Protein AF-A0AAQ3S450-F1 (afdb_monomer)

Radius of gyration: 36.2 Å; Cα contacts (8 Å, |Δi|>4): 65; chains: 1; bounding box: 69×47×95 Å

Foldseek 3Di:
DDDPPDDPVVCVVVVDDDDDDCVVVCVPVVDDDPDDPVVVVVVVVVVVPCVPPVVPPPPPVPDDDPQCVVVVHDDVSCLVVCVPVVSVVVVVVVVVVVCVLPPVVVDDPVRSVVVVVVVVVVVVVCLQPDDCDDPNDGRDDDDPVVVPDDPVNVVVVVVVVVVLVVLLVVLVVCVVVPDDPVVSVVSNVVD

Structure (mmCIF, N/CA/C/O backbone):
data_AF-A0AAQ3S450-F1
#
_entry.id   AF-A0AAQ3S450-F1
#
loop_
_atom_site.group_PDB
_atom_site.id
_atom_site.type_symbol
_atom_site.label_atom_id
_atom_site.label_alt_id
_atom_site.label_comp_id
_atom_site.label_asym_id
_atom_site.label_entity_id
_atom_site.label_seq_id
_atom_site.pdbx_PDB_ins_code
_atom_site.Cartn_x
_atom_site.Cartn_y
_atom_site.Cartn_z
_atom_site.occupancy
_atom_site.B_iso_or_equiv
_atom_site.auth_seq_id
_atom_site.auth_comp_id
_atom_site.auth_asym_id
_atom_site.auth_atom_id
_atom_site.pdbx_PDB_model_num
ATOM 1 N N . MET A 1 1 ? 9.222 -1.251 49.533 1.00 57.69 1 MET A N 1
ATOM 2 C CA . MET A 1 1 ? 9.142 -1.449 48.067 1.00 57.69 1 MET A CA 1
ATOM 3 C C . MET A 1 1 ? 7.674 -1.589 47.681 1.00 57.69 1 MET A C 1
ATOM 5 O O . MET A 1 1 ? 6.980 -2.318 48.384 1.00 57.69 1 MET A O 1
ATOM 9 N N . PRO A 1 2 ? 7.165 -0.887 46.653 1.00 67.62 2 PRO A N 1
ATOM 10 C CA . PRO A 1 2 ? 5.785 -1.065 46.208 1.00 67.62 2 PRO A CA 1
ATOM 11 C C . PRO A 1 2 ? 5.594 -2.478 45.645 1.00 67.62 2 PRO A C 1
ATOM 13 O O . PRO A 1 2 ? 6.424 -2.969 44.882 1.00 67.62 2 PRO A O 1
ATOM 16 N N . VAL A 1 3 ? 4.511 -3.145 46.045 1.00 77.56 3 VAL A N 1
ATOM 17 C CA . VAL A 1 3 ? 4.195 -4.503 45.586 1.00 77.56 3 VAL A CA 1
ATOM 18 C C . VAL A 1 3 ? 3.853 -4.460 44.090 1.00 77.56 3 VAL A C 1
ATOM 20 O O . VAL A 1 3 ? 3.009 -3.645 43.696 1.00 77.56 3 VAL A O 1
ATOM 23 N N . PRO A 1 4 ? 4.461 -5.314 43.244 1.00 75.19 4 PRO A N 1
ATOM 24 C CA . PRO A 1 4 ? 4.138 -5.363 41.824 1.00 75.19 4 PRO A CA 1
ATOM 25 C C . PRO A 1 4 ? 2.664 -5.742 41.627 1.00 75.19 4 PRO A C 1
ATOM 27 O O . PRO A 1 4 ? 2.205 -6.802 42.046 1.00 75.19 4 PRO A O 1
ATOM 30 N N . GLN A 1 5 ? 1.910 -4.843 40.993 1.00 78.44 5 GLN A N 1
ATOM 31 C CA . GLN A 1 5 ? 0.455 -4.962 40.836 1.00 78.44 5 GLN A CA 1
ATOM 32 C C . GLN A 1 5 ? 0.045 -6.004 39.784 1.00 78.44 5 GLN A C 1
ATOM 34 O O . GLN A 1 5 ? -1.058 -6.548 39.846 1.00 78.44 5 GLN A O 1
ATOM 39 N N . LEU A 1 6 ? 0.940 -6.306 38.841 1.00 82.06 6 LEU A N 1
ATOM 40 C CA . LEU A 1 6 ? 0.718 -7.217 37.719 1.00 82.06 6 LEU A CA 1
ATOM 41 C C . LEU A 1 6 ? 1.615 -8.449 37.852 1.00 82.06 6 LEU A C 1
ATOM 43 O O . LEU A 1 6 ? 2.663 -8.549 37.222 1.00 82.06 6 LEU A O 1
ATOM 47 N N . THR A 1 7 ? 1.197 -9.396 38.686 1.00 89.25 7 THR A N 1
ATOM 48 C CA . THR A 1 7 ? 1.771 -10.746 38.710 1.00 89.25 7 THR A CA 1
ATOM 49 C C . THR A 1 7 ? 0.968 -11.681 37.797 1.00 89.25 7 THR A C 1
ATOM 51 O O . THR A 1 7 ? -0.245 -11.495 37.654 1.00 89.25 7 THR A O 1
ATOM 54 N N . PRO A 1 8 ? 1.585 -12.722 37.206 1.00 87.19 8 PRO A N 1
ATOM 55 C CA . PRO A 1 8 ? 0.877 -13.682 36.349 1.00 87.19 8 PRO A CA 1
ATOM 56 C C . PRO A 1 8 ? -0.348 -14.318 37.025 1.00 87.19 8 PRO A C 1
ATOM 58 O O . PRO A 1 8 ? -1.395 -14.503 36.406 1.00 87.19 8 PRO A O 1
ATOM 61 N N . SER A 1 9 ? -0.248 -14.592 38.328 1.00 86.00 9 SER A N 1
ATOM 62 C CA . SER A 1 9 ? -1.347 -15.106 39.147 1.00 86.00 9 SER A CA 1
ATOM 63 C C . SER A 1 9 ? -2.500 -14.111 39.278 1.00 86.00 9 SER A C 1
ATOM 65 O O . SER A 1 9 ? -3.657 -14.508 39.125 1.00 86.00 9 SER A O 1
ATOM 67 N N . ARG A 1 10 ? -2.211 -12.819 39.495 1.00 87.00 10 ARG A N 1
ATOM 68 C CA . ARG A 1 10 ? -3.240 -11.769 39.491 1.00 87.00 10 ARG A CA 1
ATOM 69 C C . ARG A 1 10 ? -3.899 -11.651 38.129 1.00 87.00 10 ARG A C 1
ATOM 71 O O . ARG A 1 10 ? -5.119 -11.691 38.084 1.00 87.00 10 ARG A O 1
ATOM 78 N N . ILE A 1 11 ? -3.131 -11.590 37.041 1.00 86.19 11 ILE A N 1
ATOM 79 C CA . ILE A 1 11 ? -3.673 -11.505 35.674 1.00 86.19 11 ILE A CA 1
ATOM 80 C C . ILE A 1 11 ? -4.656 -12.654 35.424 1.00 86.19 11 ILE A C 1
ATOM 82 O O . ILE A 1 11 ? -5.801 -12.415 35.043 1.00 86.19 11 ILE A O 1
ATOM 86 N N . ARG A 1 12 ? -4.272 -13.894 35.743 1.00 85.75 12 ARG A N 1
ATOM 87 C CA . ARG A 1 12 ? -5.163 -15.055 35.612 1.00 85.75 12 ARG A CA 1
ATOM 88 C C . ARG A 1 12 ? -6.462 -14.904 36.415 1.00 85.75 12 ARG A C 1
ATOM 90 O O . ARG A 1 12 ? -7.514 -15.300 35.924 1.00 85.75 12 ARG A O 1
ATOM 97 N N . LEU A 1 13 ? -6.398 -14.331 37.619 1.00 83.88 13 LEU A N 1
ATOM 98 C CA . LEU A 1 13 ? -7.570 -14.100 38.470 1.00 83.88 13 LEU A CA 1
ATOM 99 C C . LEU A 1 13 ? -8.501 -13.004 37.932 1.00 83.88 13 LEU A C 1
ATOM 101 O O . LEU A 1 13 ? -9.708 -13.209 37.960 1.00 83.88 13 LEU A O 1
ATOM 105 N N . VAL A 1 14 ? -7.979 -11.874 37.438 1.00 83.81 14 VAL A N 1
ATOM 106 C CA . VAL A 1 14 ? -8.826 -10.772 36.923 1.00 83.81 14 VAL A CA 1
ATOM 107 C C . VAL A 1 14 ? -9.396 -11.044 35.532 1.00 83.81 14 VAL A C 1
ATOM 109 O O . VAL A 1 14 ? -10.453 -10.517 35.204 1.00 83.81 14 VAL A O 1
ATOM 112 N N . THR A 1 15 ? -8.719 -11.850 34.710 1.00 83.94 15 THR A N 1
ATOM 113 C CA . THR A 1 15 ? -9.161 -12.108 33.324 1.00 83.94 15 THR A CA 1
ATOM 114 C C . THR A 1 15 ? -10.243 -13.190 33.247 1.00 83.94 15 THR A C 1
ATOM 116 O O . THR A 1 15 ? -10.984 -13.256 32.272 1.00 83.94 15 THR A O 1
ATOM 119 N N . CYS A 1 16 ? -10.350 -14.048 34.266 1.00 79.81 16 CYS A N 1
ATOM 120 C CA . CYS A 1 16 ? -11.314 -15.144 34.282 1.00 79.81 16 CYS A CA 1
ATOM 121 C C . CYS A 1 16 ? -12.536 -14.782 35.130 1.00 79.81 16 CYS A C 1
ATOM 123 O O . CYS A 1 16 ? -12.421 -14.573 36.337 1.00 79.81 16 CYS A O 1
ATOM 125 N N . SER A 1 17 ? -13.726 -14.811 34.535 1.00 79.19 17 SER A N 1
ATOM 126 C CA . SER A 1 17 ? -14.971 -14.792 35.303 1.00 79.19 17 SER A CA 1
ATOM 127 C C . SER A 1 17 ? -15.132 -16.121 36.044 1.00 79.19 17 SER A C 1
ATOM 129 O O . SER A 1 17 ? -15.119 -17.187 35.431 1.00 79.19 17 SER A O 1
ATOM 131 N N . ARG A 1 18 ? -15.267 -16.072 37.372 1.00 78.69 18 ARG A N 1
ATOM 132 C CA . ARG A 1 18 ? -15.566 -17.245 38.204 1.00 78.69 18 ARG A CA 1
ATOM 133 C C . ARG A 1 18 ? -16.964 -17.118 38.782 1.00 78.69 18 ARG A C 1
ATOM 135 O O . ARG A 1 18 ? -17.267 -16.142 39.460 1.00 78.69 18 ARG A O 1
ATOM 142 N N . THR A 1 19 ? -17.784 -18.128 38.546 1.00 82.12 19 THR A N 1
ATOM 143 C CA . THR A 1 19 ? -19.075 -18.315 39.207 1.00 82.12 19 THR A CA 1
ATOM 144 C C . THR A 1 19 ? -18.940 -19.436 40.227 1.00 82.12 19 THR A C 1
ATOM 146 O O . THR A 1 19 ? -18.296 -20.447 39.950 1.00 82.12 19 THR A O 1
ATOM 149 N N . PHE A 1 20 ? -19.540 -19.268 41.402 1.00 82.06 20 PHE A N 1
ATOM 150 C CA . PHE A 1 20 ? -19.574 -20.297 42.438 1.00 82.06 20 PHE A CA 1
ATOM 151 C C . PHE A 1 20 ? -21.000 -20.813 42.587 1.00 82.06 20 PHE A C 1
ATOM 153 O O . PHE A 1 20 ? -21.944 -20.025 42.577 1.00 82.06 20 PHE A O 1
ATOM 160 N N . ASP A 1 21 ? -21.149 -22.129 42.723 1.00 86.25 21 ASP A N 1
ATOM 161 C CA . ASP A 1 21 ? -22.436 -22.734 43.048 1.00 86.25 21 ASP A CA 1
ATOM 162 C C . ASP A 1 21 ? -22.707 -22.600 44.554 1.00 86.25 21 ASP A C 1
ATOM 164 O O . ASP A 1 21 ? -21.933 -23.071 45.391 1.00 86.25 21 ASP A O 1
ATOM 168 N N . CYS A 1 22 ? -23.812 -21.938 44.895 1.00 85.12 22 CYS A N 1
ATOM 169 C CA . CYS A 1 22 ? -24.236 -21.701 46.272 1.00 85.12 22 CYS A CA 1
ATOM 170 C C . CYS A 1 22 ? -25.195 -22.779 46.813 1.00 85.12 22 CYS A C 1
ATOM 172 O O . CYS A 1 22 ? -25.656 -22.641 47.948 1.00 85.12 22 CYS A O 1
ATOM 174 N N . SER A 1 23 ? -25.480 -23.848 46.059 1.00 88.50 23 SER A N 1
ATOM 175 C CA . SER A 1 23 ? -26.376 -24.948 46.462 1.00 88.50 23 SER A CA 1
ATOM 176 C C . SER A 1 23 ? -26.035 -25.520 47.848 1.00 88.50 23 SER A C 1
ATOM 178 O O . SER A 1 23 ? -26.843 -25.461 48.772 1.00 88.50 23 SER A O 1
ATOM 180 N N . LYS A 1 24 ? -24.785 -25.949 48.055 1.00 92.38 24 LYS A N 1
ATOM 181 C CA . LYS A 1 24 ? -24.325 -26.532 49.330 1.00 92.38 24 LYS A CA 1
ATOM 182 C C . LYS A 1 24 ? -24.401 -25.564 50.511 1.00 92.38 24 LYS A C 1
ATOM 184 O O . LYS A 1 24 ? -24.591 -26.000 51.644 1.00 92.38 24 LYS A O 1
ATOM 189 N N . ALA A 1 25 ? -24.209 -24.267 50.268 1.00 90.06 25 ALA A N 1
ATOM 190 C CA . ALA A 1 25 ? -24.297 -23.246 51.310 1.00 90.06 25 ALA A CA 1
ATOM 191 C C . ALA A 1 25 ? -25.753 -23.019 51.734 1.00 90.06 25 ALA A C 1
ATOM 193 O O . ALA A 1 25 ? -26.029 -22.849 52.920 1.00 90.06 25 ALA A O 1
ATOM 194 N N . LYS A 1 26 ? -26.687 -23.077 50.781 1.00 90.88 26 LYS A N 1
ATOM 195 C CA . LYS A 1 26 ? -28.121 -23.030 51.067 1.00 90.88 26 LYS A CA 1
ATOM 196 C C . LYS A 1 26 ? -28.546 -24.205 51.950 1.00 90.88 26 LYS A C 1
ATOM 198 O O . LYS A 1 26 ? -29.188 -23.979 52.969 1.00 90.88 26 LYS A O 1
ATOM 203 N N . ASP A 1 27 ? -28.110 -25.418 51.612 1.00 94.19 27 ASP A N 1
ATOM 204 C CA . ASP A 1 27 ? -28.514 -26.633 52.331 1.00 94.19 27 ASP A CA 1
ATOM 205 C C . ASP A 1 27 ? -27.900 -26.733 53.734 1.00 94.19 27 ASP A C 1
ATOM 207 O O . ASP A 1 27 ? -28.567 -27.141 54.680 1.00 94.19 27 ASP A O 1
ATOM 211 N N . ARG A 1 28 ? -26.618 -26.370 53.887 1.00 95.06 28 ARG A N 1
ATOM 212 C CA . ARG A 1 28 ? -25.877 -26.564 55.149 1.00 95.06 28 ARG A CA 1
ATOM 213 C C . ARG A 1 28 ? -25.928 -25.373 56.095 1.00 95.06 28 ARG A C 1
ATOM 215 O O . ARG A 1 28 ? -25.795 -25.558 57.298 1.00 95.06 28 ARG A O 1
ATOM 222 N N . LEU A 1 29 ? -26.040 -24.162 55.555 1.00 92.69 29 LEU A N 1
ATOM 223 C CA . LEU A 1 29 ? -25.956 -22.915 56.324 1.00 92.69 29 LEU A CA 1
ATOM 224 C C . LEU A 1 29 ? -27.263 -22.116 56.277 1.00 92.69 29 LEU A C 1
ATOM 226 O O . LEU A 1 29 ? -27.310 -21.011 56.808 1.00 92.69 29 LEU A O 1
ATOM 230 N N . GLY A 1 30 ? -28.303 -22.630 55.609 1.00 89.69 30 GLY A N 1
ATOM 231 C CA . GLY A 1 30 ? -29.557 -21.901 55.416 1.00 89.69 30 GLY 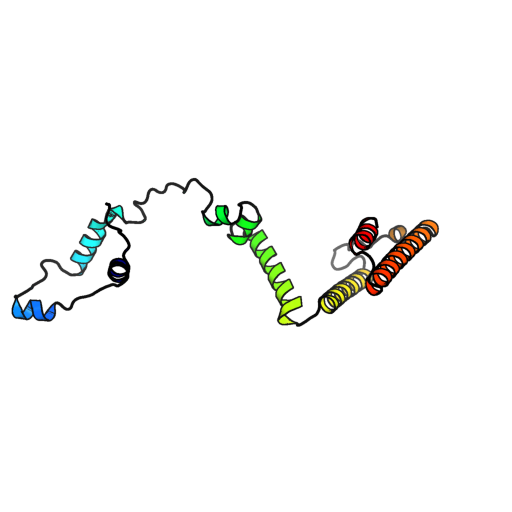A CA 1
ATOM 232 C C . GLY A 1 30 ? -29.376 -20.616 54.606 1.00 89.69 30 GLY A C 1
ATOM 233 O O . GLY A 1 30 ? -30.159 -19.680 54.753 1.00 89.69 30 GLY A O 1
ATOM 234 N N . TYR A 1 31 ? -28.322 -20.532 53.784 1.00 88.56 31 TYR A N 1
ATOM 235 C CA . TYR A 1 31 ? -27.999 -19.316 53.046 1.00 88.56 31 TYR A CA 1
ATOM 236 C C . TYR A 1 31 ? -29.141 -18.927 52.095 1.00 88.56 31 TYR A C 1
ATOM 238 O O . TYR A 1 31 ? -29.456 -19.651 51.148 1.00 88.56 31 TYR A O 1
ATOM 246 N N . ALA A 1 32 ? -29.714 -17.745 52.318 1.00 86.81 32 ALA A N 1
ATOM 247 C CA . ALA A 1 32 ? -30.704 -17.123 51.452 1.00 86.81 32 ALA A CA 1
ATOM 248 C C . ALA A 1 32 ? -30.203 -15.730 51.024 1.00 86.81 32 ALA A C 1
ATOM 250 O O . ALA A 1 32 ? -29.863 -14.917 51.887 1.00 86.81 32 ALA A O 1
ATOM 251 N N . PRO A 1 33 ? -30.138 -15.422 49.713 1.00 83.12 33 PRO A N 1
ATOM 252 C CA . PRO A 1 33 ? -29.756 -14.095 49.246 1.00 83.12 33 PRO A CA 1
ATOM 253 C C . PRO A 1 33 ? -30.720 -13.029 49.779 1.00 83.12 33 PRO A C 1
ATOM 255 O O . PRO A 1 33 ? -31.928 -13.126 49.584 1.00 83.12 33 PRO A O 1
ATOM 258 N N . ILE A 1 34 ? -30.174 -11.987 50.409 1.00 88.81 34 ILE A N 1
ATOM 259 C CA . ILE A 1 34 ? -30.957 -10.863 50.959 1.00 88.81 34 ILE A CA 1
ATOM 260 C C . ILE A 1 34 ? -31.634 -10.059 49.835 1.00 88.81 34 ILE A C 1
ATOM 262 O O . ILE A 1 34 ? -32.684 -9.453 50.022 1.00 88.81 34 ILE A O 1
ATOM 266 N N . VAL A 1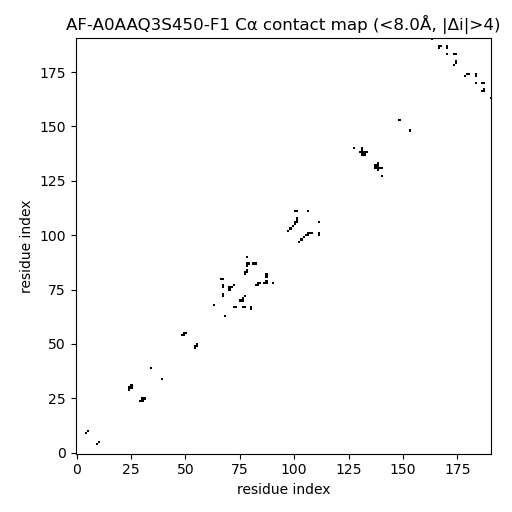 35 ? -31.026 -10.054 48.649 1.00 89.44 35 VAL A N 1
ATOM 267 C CA . VAL A 1 35 ? -31.495 -9.327 47.4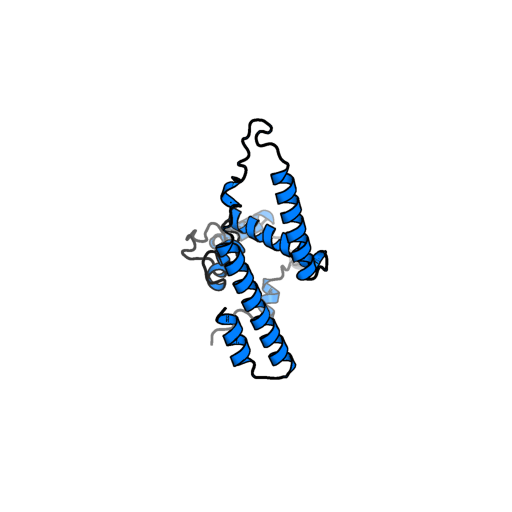68 1.00 89.44 35 VAL A CA 1
ATOM 268 C C . VAL A 1 35 ? -31.758 -10.286 46.317 1.00 89.44 35 VAL A C 1
ATOM 270 O O . VAL A 1 35 ? -31.049 -11.278 46.137 1.00 89.44 35 VAL A O 1
ATOM 273 N N . LYS A 1 36 ? -32.764 -9.962 45.500 1.00 90.12 36 LYS A N 1
ATOM 274 C CA . LYS A 1 36 ? -33.012 -10.664 44.238 1.00 90.12 36 LYS A CA 1
ATOM 275 C C . LYS A 1 36 ? -31.833 -10.441 43.288 1.00 90.12 36 LYS A C 1
ATOM 277 O O . LYS A 1 36 ? -31.186 -9.396 43.319 1.00 90.12 36 LYS A O 1
ATOM 282 N N . MET A 1 37 ? -31.584 -11.406 42.403 1.00 86.25 37 MET A N 1
ATOM 283 C CA . MET A 1 37 ? -30.441 -11.383 41.478 1.00 86.25 37 MET A CA 1
ATOM 284 C C . MET A 1 37 ? -30.372 -10.096 40.637 1.00 86.25 37 MET A C 1
ATOM 286 O O . MET A 1 37 ? -29.312 -9.488 40.511 1.00 86.25 37 MET A O 1
ATOM 290 N N . GLN A 1 38 ? -31.511 -9.651 40.097 1.00 92.44 38 GLN A N 1
ATOM 291 C CA . GLN A 1 38 ? -31.590 -8.434 39.280 1.00 92.44 38 GLN A CA 1
ATOM 292 C C . GLN A 1 38 ? -31.241 -7.173 40.084 1.00 92.44 38 GLN A C 1
ATOM 294 O O . GLN A 1 38 ? -30.474 -6.333 39.613 1.00 92.44 38 GLN A O 1
ATOM 299 N N . ASP A 1 39 ? -31.735 -7.074 41.321 1.00 94.06 39 ASP A N 1
ATOM 300 C CA . ASP A 1 39 ? -31.439 -5.951 42.213 1.00 94.06 39 ASP A CA 1
ATOM 301 C C . ASP A 1 39 ? -29.962 -5.935 42.618 1.00 94.06 39 ASP A C 1
ATOM 303 O O . ASP A 1 39 ? -29.338 -4.874 42.659 1.00 94.06 39 ASP A O 1
ATOM 307 N N . GLY A 1 40 ? -29.381 -7.111 42.876 1.00 91.12 40 GLY A N 1
ATOM 308 C CA . GLY A 1 40 ? -27.957 -7.258 43.171 1.00 91.12 40 GLY A CA 1
ATOM 309 C C . GLY A 1 40 ? -27.074 -6.796 42.011 1.00 91.12 40 GLY A C 1
ATOM 310 O O . GLY A 1 40 ? -26.122 -6.037 42.219 1.00 91.12 40 GLY A O 1
ATOM 311 N N . LEU A 1 41 ? -27.423 -7.181 40.780 1.00 90.50 41 LEU A N 1
ATOM 312 C CA . LEU A 1 41 ? -26.714 -6.738 39.581 1.00 90.50 41 LEU A CA 1
ATOM 313 C C . LEU A 1 41 ? -26.793 -5.216 39.420 1.00 90.50 41 LEU A C 1
ATOM 315 O O . LEU A 1 41 ? -25.767 -4.564 39.220 1.00 90.50 41 LEU A O 1
ATOM 319 N N . LYS A 1 42 ? -27.993 -4.645 39.569 1.00 93.44 42 LYS A N 1
ATOM 320 C CA . LYS A 1 42 ? -28.215 -3.199 39.465 1.00 93.44 42 LYS A CA 1
ATOM 321 C C . LYS A 1 42 ? -27.370 -2.422 40.480 1.00 93.44 42 LYS A C 1
ATOM 323 O O . LYS A 1 42 ? -26.619 -1.535 40.079 1.00 93.44 42 LYS A O 1
ATOM 328 N N . ARG A 1 43 ? -27.403 -2.814 41.760 1.00 92.31 43 ARG A N 1
ATOM 329 C CA . ARG A 1 43 ? -26.598 -2.189 42.830 1.00 92.31 43 ARG A CA 1
ATOM 330 C C . ARG A 1 43 ? -25.096 -2.298 42.568 1.00 92.31 43 ARG A C 1
ATOM 332 O O . ARG A 1 43 ? -24.357 -1.350 42.817 1.00 92.31 43 ARG A O 1
ATOM 339 N N . THR A 1 44 ? -24.645 -3.434 42.034 1.00 90.12 44 THR A N 1
ATOM 340 C CA . THR A 1 44 ? -23.232 -3.635 41.680 1.00 90.12 44 THR A CA 1
ATOM 341 C C . THR A 1 44 ? -22.817 -2.663 40.576 1.00 90.12 44 THR A C 1
ATOM 343 O O . THR A 1 44 ? -21.840 -1.938 40.738 1.00 90.12 44 THR A O 1
ATOM 346 N N . ILE A 1 45 ? -23.590 -2.560 39.492 1.00 89.62 45 ILE A N 1
ATOM 347 C CA . ILE A 1 45 ? -23.312 -1.618 38.393 1.00 89.62 45 ILE A CA 1
ATOM 348 C C . ILE A 1 45 ? -23.334 -0.162 38.889 1.00 89.62 45 ILE A C 1
ATOM 350 O O . ILE A 1 45 ? -22.494 0.642 38.483 1.00 89.62 45 ILE A O 1
ATOM 354 N N . GLU A 1 46 ? -24.269 0.182 39.777 1.00 89.88 46 GLU A N 1
ATOM 355 C CA . GLU A 1 46 ? -24.363 1.513 40.388 1.00 89.88 46 GLU A CA 1
ATOM 356 C C . GLU A 1 46 ? -23.153 1.839 41.279 1.00 89.88 46 GLU A C 1
ATOM 358 O O . GLU A 1 46 ? -22.637 2.953 41.198 1.00 89.88 46 GLU A O 1
ATOM 363 N N . SER A 1 47 ? -22.625 0.878 42.047 1.00 91.38 47 SER A N 1
ATOM 364 C CA . SER A 1 47 ? -21.413 1.089 42.862 1.00 91.38 47 SER A CA 1
ATOM 365 C C . SER A 1 47 ? -20.162 1.394 42.025 1.00 91.38 47 SER A C 1
ATOM 367 O O . SER A 1 47 ? -19.291 2.159 42.443 1.00 91.38 47 SER A O 1
ATOM 369 N N . TYR A 1 48 ? -20.099 0.872 40.797 1.00 87.38 48 TYR A N 1
ATOM 370 C CA . TYR A 1 48 ? -19.024 1.139 39.841 1.00 87.38 48 TYR A CA 1
ATOM 371 C C . TYR A 1 48 ? -19.360 2.298 38.891 1.00 87.38 48 TYR A C 1
ATOM 373 O O . TYR A 1 48 ? -18.901 2.324 37.748 1.00 87.38 48 TYR A O 1
ATOM 381 N N . ALA A 1 49 ? -20.125 3.296 39.354 1.00 84.06 49 ALA A N 1
ATOM 382 C CA . ALA A 1 49 ? -20.456 4.478 38.557 1.00 84.06 49 ALA A CA 1
ATOM 383 C C . ALA A 1 49 ? -19.209 5.155 37.960 1.00 84.06 49 ALA A C 1
ATOM 385 O O . ALA A 1 49 ? -19.220 5.518 36.789 1.00 84.06 49 ALA A O 1
ATOM 386 N N . HIS A 1 50 ? -18.110 5.253 38.710 1.00 80.19 50 HIS A N 1
ATOM 387 C CA . HIS A 1 50 ? -16.848 5.845 38.246 1.00 80.19 50 HIS A CA 1
ATOM 388 C C . HIS A 1 50 ? -16.186 5.100 37.066 1.00 80.19 50 HIS A C 1
ATOM 390 O O . HIS A 1 50 ? -15.370 5.686 36.362 1.00 80.19 50 HIS A O 1
ATOM 396 N N . LEU A 1 51 ? -16.536 3.829 36.824 1.00 80.88 51 LEU A N 1
ATOM 397 C CA . LEU A 1 51 ? -16.059 3.049 35.673 1.00 80.88 51 LEU A CA 1
ATOM 398 C C . LEU A 1 51 ? -16.957 3.199 34.439 1.00 80.88 51 LEU A C 1
ATOM 400 O O . LEU A 1 51 ? -16.592 2.725 33.361 1.00 80.88 51 LEU A O 1
ATOM 404 N N . LYS A 1 52 ? -18.128 3.840 34.568 1.00 79.88 52 LYS A N 1
ATOM 405 C CA . LYS A 1 52 ? -19.009 4.086 33.422 1.00 79.88 52 LYS A CA 1
ATOM 406 C C . LYS A 1 52 ? -18.277 4.952 32.403 1.00 79.88 52 LYS A C 1
ATOM 408 O O . LYS A 1 52 ? -17.709 5.986 32.744 1.00 79.88 52 LYS A O 1
ATOM 413 N N . ALA A 1 53 ? -18.360 4.554 31.135 1.00 69.69 53 ALA A N 1
ATOM 414 C CA . ALA A 1 53 ? -17.759 5.277 30.014 1.00 69.69 53 ALA A CA 1
ATOM 415 C C . ALA A 1 53 ? -18.209 6.750 29.933 1.00 69.69 53 ALA A C 1
ATOM 417 O O . ALA A 1 53 ? -17.484 7.584 29.407 1.00 69.69 53 ALA A O 1
ATOM 418 N N . GLU A 1 54 ? -19.381 7.072 30.485 1.00 69.50 54 GLU A N 1
ATOM 419 C CA . GLU A 1 54 ? -19.941 8.424 30.546 1.00 69.50 54 GLU A CA 1
ATOM 420 C C . GLU A 1 54 ? -19.273 9.331 31.595 1.00 69.50 54 GLU A C 1
ATOM 422 O O . GLU A 1 54 ? -19.207 10.539 31.393 1.00 69.50 54 GLU A O 1
ATOM 427 N N . ASN A 1 55 ? -18.730 8.747 32.673 1.00 64.88 55 ASN A N 1
ATOM 428 C CA . ASN A 1 55 ? -18.001 9.461 33.729 1.00 64.88 55 ASN A CA 1
ATOM 429 C C . ASN A 1 55 ? -16.504 9.587 33.439 1.00 64.88 55 ASN A C 1
ATOM 431 O O . ASN A 1 55 ? -15.796 10.304 34.148 1.00 64.88 55 ASN A O 1
ATOM 435 N N . GLN A 1 56 ? -16.006 8.916 32.395 1.00 61.75 56 GLN A N 1
ATOM 436 C CA . GLN A 1 56 ? -14.713 9.295 31.852 1.00 61.75 56 GLN A CA 1
ATOM 437 C C . GLN A 1 56 ? -14.866 10.724 31.340 1.00 61.75 56 GLN A C 1
ATOM 439 O O . GLN A 1 56 ? -15.780 10.972 30.546 1.00 61.75 56 GLN A O 1
ATOM 444 N N . PRO A 1 57 ? -14.019 11.673 31.778 1.00 58.16 57 PRO A N 1
ATOM 445 C CA . PRO A 1 57 ? -14.057 12.997 31.201 1.00 58.16 57 PRO A CA 1
ATOM 446 C C . PRO A 1 57 ? -13.969 12.812 29.691 1.00 58.16 57 PRO A C 1
ATOM 448 O O . PRO A 1 57 ? -13.013 12.226 29.178 1.00 58.16 57 PRO A O 1
ATOM 451 N N . LYS A 1 58 ? -14.976 13.314 28.969 1.00 54.69 58 LYS A N 1
ATOM 452 C CA . LYS A 1 58 ? -14.882 13.588 27.534 1.00 54.69 58 LYS A CA 1
ATOM 453 C C . LYS A 1 58 ? -13.877 14.724 27.330 1.00 54.69 58 LYS A C 1
ATOM 455 O O . LYS A 1 58 ? -14.150 15.684 26.616 1.00 54.69 58 LYS A O 1
ATOM 460 N N . THR A 1 59 ? -12.705 14.654 27.958 1.00 52.47 59 THR A N 1
ATOM 461 C CA . THR A 1 59 ? -11.532 15.281 27.399 1.00 52.47 59 THR A CA 1
ATOM 462 C C . THR A 1 59 ? -11.406 14.622 26.040 1.00 52.47 59 THR A C 1
ATOM 464 O O . THR A 1 59 ? -11.011 13.462 25.898 1.00 52.47 59 THR A O 1
ATOM 467 N N . LYS A 1 60 ? -11.835 15.362 25.011 1.00 52.78 60 LYS A N 1
ATOM 468 C CA . LYS A 1 60 ? -11.192 15.322 23.703 1.00 52.78 60 LYS A CA 1
ATOM 469 C C . LYS A 1 60 ? -9.737 14.996 24.010 1.00 52.78 60 LYS A C 1
ATOM 471 O O . LYS A 1 60 ? -9.105 15.777 24.710 1.00 52.78 60 LYS A O 1
ATOM 476 N N . ARG A 1 61 ? -9.266 13.789 23.680 1.00 54.16 61 ARG A N 1
ATOM 477 C CA . ARG A 1 61 ? -7.862 13.438 23.901 1.00 54.16 61 ARG A CA 1
ATOM 478 C C . ARG A 1 61 ? -7.091 14.484 23.106 1.00 54.16 61 ARG A C 1
ATOM 480 O O . ARG A 1 61 ? -7.077 14.412 21.882 1.00 54.16 61 ARG A O 1
ATOM 487 N N . GLU A 1 62 ? -6.604 15.518 23.783 1.00 55.62 62 GLU A N 1
ATOM 488 C CA . GLU A 1 62 ? -5.911 16.640 23.169 1.00 55.62 62 GLU A CA 1
ATOM 489 C C . GLU A 1 62 ? -4.555 16.106 22.734 1.00 55.62 62 GLU A C 1
ATOM 491 O O . GLU A 1 62 ? -3.587 16.072 23.487 1.00 55.62 62 GLU A O 1
ATOM 496 N N . GLY A 1 63 ? -4.532 15.532 21.536 1.00 63.28 63 GLY A N 1
ATOM 497 C CA . GLY A 1 63 ? -3.325 14.992 20.951 1.00 63.28 63 GLY A CA 1
ATOM 498 C C . GLY A 1 63 ? -3.592 13.945 19.871 1.00 63.28 63 GLY A C 1
ATOM 499 O O . GLY A 1 63 ? -4.591 13.220 19.920 1.00 63.28 63 GLY A O 1
ATOM 500 N N . PRO A 1 64 ? -2.686 13.840 18.884 1.00 65.06 64 PRO A N 1
ATOM 501 C CA . PRO A 1 64 ? -2.732 12.780 17.887 1.00 65.06 64 PRO A CA 1
ATOM 502 C C . PRO A 1 64 ? -2.716 11.406 18.573 1.00 65.06 64 PRO A C 1
ATOM 504 O O . PRO A 1 64 ? -2.069 11.212 19.604 1.00 65.06 64 PRO A O 1
ATOM 507 N N . SER A 1 65 ? -3.434 10.434 18.001 1.00 73.44 65 SER A N 1
ATOM 508 C CA . SER A 1 65 ? -3.450 9.058 18.507 1.00 73.44 65 SER A CA 1
ATOM 509 C C . SER A 1 65 ? -2.021 8.526 18.706 1.00 73.44 65 SER A C 1
ATOM 511 O O . SER A 1 65 ? -1.110 8.850 17.937 1.00 73.44 65 SER A O 1
ATOM 513 N N . LYS A 1 66 ? -1.804 7.674 19.716 1.00 79.75 66 LYS A N 1
ATOM 514 C CA . LYS A 1 66 ? -0.489 7.044 19.931 1.00 79.75 66 LYS A CA 1
ATOM 515 C C . LYS A 1 66 ? 0.008 6.344 18.660 1.00 79.75 66 LYS A C 1
ATOM 517 O O . LYS A 1 66 ? 1.173 6.478 18.314 1.00 79.75 66 LYS A O 1
ATOM 522 N N . ALA A 1 67 ? -0.900 5.700 17.922 1.00 79.44 67 ALA A N 1
ATOM 523 C CA . ALA A 1 67 ? -0.611 5.078 16.634 1.00 79.44 67 ALA A CA 1
ATOM 524 C C . ALA A 1 67 ? -0.113 6.093 15.590 1.00 79.44 67 ALA A C 1
ATOM 526 O O . ALA A 1 67 ? 0.908 5.857 14.958 1.00 79.44 67 ALA A O 1
ATOM 527 N N . SER A 1 68 ? -0.746 7.267 15.472 1.00 81.12 68 SER A N 1
ATOM 528 C CA . SER A 1 68 ? -0.257 8.321 14.567 1.00 81.12 68 SER A CA 1
ATOM 529 C C . SER A 1 68 ? 1.109 8.867 14.969 1.00 81.12 68 SER A C 1
ATOM 531 O O . SER A 1 68 ? 1.872 9.245 14.091 1.00 81.12 68 SER A O 1
ATOM 533 N N . LYS A 1 69 ? 1.442 8.881 16.267 1.00 82.94 69 LYS A N 1
ATOM 534 C CA . LYS A 1 69 ? 2.772 9.294 16.736 1.00 82.94 69 LYS A CA 1
ATOM 535 C C . LYS A 1 69 ? 3.845 8.257 16.383 1.00 82.94 69 LYS A C 1
ATOM 537 O O . LYS A 1 69 ? 4.926 8.643 15.957 1.00 82.94 69 LYS A O 1
ATOM 542 N N . TYR A 1 70 ? 3.542 6.963 16.509 1.00 84.75 70 TYR A N 1
ATOM 543 C CA . TYR A 1 70 ? 4.455 5.888 16.094 1.00 84.75 70 TYR A CA 1
ATOM 544 C C . TYR A 1 70 ? 4.635 5.810 14.577 1.00 84.75 70 TYR A C 1
ATOM 546 O O . TYR A 1 70 ? 5.729 5.521 14.110 1.00 84.75 70 TYR A O 1
ATOM 554 N N . LEU A 1 71 ? 3.593 6.126 13.808 1.00 84.31 71 LEU A N 1
ATOM 555 C CA . LEU A 1 71 ? 3.631 6.167 12.343 1.00 84.31 71 LEU A CA 1
ATOM 556 C C . LEU A 1 71 ? 4.298 7.440 11.782 1.00 84.31 71 LEU A C 1
ATOM 558 O O . LEU A 1 71 ? 4.148 7.739 10.602 1.00 84.31 71 LEU A O 1
ATOM 562 N N . GLY A 1 72 ? 4.996 8.215 12.618 1.00 83.69 72 GLY A N 1
ATOM 563 C CA . GLY A 1 72 ? 5.724 9.419 12.204 1.00 83.69 72 GLY A CA 1
ATOM 564 C C . GLY A 1 72 ? 4.856 10.658 11.976 1.00 83.69 72 GLY A C 1
ATOM 565 O O . GLY A 1 72 ? 5.396 11.729 11.721 1.00 83.69 72 GLY A O 1
ATOM 566 N N . SER A 1 73 ? 3.533 10.554 12.154 1.00 78.19 73 SER A N 1
ATOM 567 C CA . SER A 1 73 ? 2.525 11.584 11.858 1.00 78.19 73 SER A CA 1
ATOM 568 C C . SER A 1 73 ? 2.543 12.095 10.401 1.00 78.19 73 SER A C 1
ATOM 570 O O . SER A 1 73 ? 3.504 11.920 9.662 1.00 78.19 73 SER A O 1
ATOM 572 N N . GLY A 1 74 ? 1.437 12.682 9.932 1.00 83.62 74 GLY A N 1
ATOM 573 C CA . GLY A 1 74 ? 1.309 13.188 8.556 1.00 83.62 74 GLY A CA 1
ATOM 574 C C . GLY A 1 74 ? 0.538 12.262 7.609 1.00 83.62 74 GLY A C 1
ATOM 575 O O . GLY A 1 74 ? -0.159 11.348 8.045 1.00 83.62 74 GLY A O 1
ATOM 576 N N . ARG A 1 75 ? 0.647 12.505 6.293 1.00 82.06 75 ARG A N 1
ATOM 577 C CA . ARG A 1 75 ? -0.251 11.920 5.270 1.00 82.06 75 ARG A CA 1
ATOM 578 C C . ARG A 1 75 ? -0.245 10.392 5.240 1.00 82.06 75 ARG A C 1
ATOM 580 O O . ARG A 1 75 ? -1.301 9.791 5.075 1.00 82.06 75 ARG A O 1
ATOM 587 N N . VAL A 1 76 ? 0.915 9.762 5.428 1.00 82.19 76 VAL A N 1
ATOM 588 C CA . VAL A 1 76 ? 1.028 8.293 5.463 1.00 82.19 76 VAL A CA 1
ATOM 589 C C . VAL A 1 76 ? 0.321 7.730 6.694 1.00 82.19 76 VAL A C 1
ATOM 591 O O . VAL A 1 76 ? -0.469 6.799 6.569 1.00 82.19 76 VAL A O 1
ATOM 594 N N . ALA A 1 77 ? 0.534 8.335 7.866 1.00 85.25 77 ALA A N 1
ATOM 595 C CA . ALA A 1 77 ? -0.152 7.942 9.092 1.00 85.25 77 ALA A CA 1
ATOM 596 C C . ALA A 1 77 ? -1.668 8.157 8.981 1.00 85.25 77 ALA A C 1
ATOM 598 O O . ALA A 1 77 ? -2.436 7.290 9.382 1.00 85.25 77 ALA A O 1
ATOM 599 N N . ASP A 1 78 ? -2.106 9.275 8.399 1.00 85.81 78 ASP A N 1
ATOM 600 C CA . ASP A 1 78 ? -3.526 9.575 8.195 1.00 85.81 78 ASP A CA 1
ATOM 601 C C . ASP A 1 78 ? -4.185 8.620 7.177 1.00 85.81 78 ASP A C 1
ATOM 603 O O . ASP A 1 78 ? -5.352 8.263 7.344 1.00 85.81 78 ASP A O 1
ATOM 607 N N . THR A 1 79 ? -3.438 8.161 6.168 1.00 86.62 79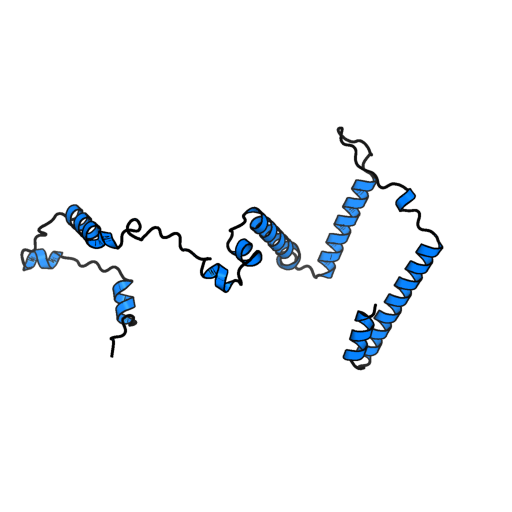 THR A N 1
ATOM 608 C CA . THR A 1 79 ? -3.898 7.155 5.192 1.00 86.62 79 THR A CA 1
ATOM 609 C C . THR A 1 79 ? -3.964 5.762 5.828 1.00 86.62 79 THR A C 1
ATOM 611 O O . THR A 1 79 ? -4.982 5.086 5.737 1.00 86.62 79 THR A O 1
ATOM 614 N N . LEU A 1 80 ? -2.922 5.334 6.549 1.00 84.12 80 LEU A N 1
ATOM 615 C CA . LEU A 1 80 ? -2.896 4.029 7.226 1.00 84.12 80 LEU A CA 1
ATOM 616 C C . LEU A 1 80 ? -3.923 3.924 8.362 1.00 84.12 80 LEU A C 1
ATOM 618 O O . LEU A 1 80 ? -4.486 2.858 8.590 1.00 84.12 80 LEU A O 1
ATOM 622 N N . LEU A 1 81 ? -4.190 5.027 9.066 1.00 87.62 81 LEU A N 1
ATOM 623 C CA . LEU A 1 81 ? -5.193 5.092 10.135 1.00 87.62 81 LEU A CA 1
ATOM 624 C C . LEU A 1 81 ? -6.609 5.371 9.621 1.00 87.62 81 LEU A C 1
ATOM 626 O O . LEU A 1 81 ? -7.499 5.660 10.422 1.00 87.62 81 LEU A O 1
ATOM 630 N N . TRP A 1 82 ? -6.829 5.290 8.305 1.00 86.88 82 TRP A N 1
ATOM 631 C CA . TRP A 1 82 ? -8.142 5.438 7.675 1.00 86.88 82 TRP A CA 1
ATOM 632 C C . TRP A 1 82 ? -8.838 6.779 7.957 1.00 86.88 82 TRP A C 1
ATOM 634 O O . TRP A 1 82 ? -10.068 6.883 7.971 1.00 86.88 82 TRP A O 1
ATOM 644 N N . LYS A 1 83 ? -8.056 7.830 8.206 1.00 83.94 83 LYS A N 1
ATOM 645 C CA . LYS A 1 83 ? -8.566 9.154 8.573 1.00 83.94 83 LYS A CA 1
ATOM 646 C C . LYS A 1 83 ? -9.059 9.924 7.346 1.00 83.94 83 LYS A C 1
ATOM 648 O O . LYS A 1 83 ? -10.072 10.614 7.431 1.00 83.94 83 LYS A O 1
ATOM 653 N N . ASP A 1 84 ? -8.394 9.751 6.201 1.00 85.31 84 ASP A N 1
ATOM 654 C CA . ASP A 1 84 ? -8.864 10.224 4.892 1.00 85.31 84 ASP A CA 1
ATOM 655 C C . ASP A 1 84 ? -9.378 9.046 4.053 1.00 85.31 84 ASP A C 1
ATOM 657 O O . ASP A 1 84 ? -8.609 8.291 3.452 1.00 85.31 84 ASP A O 1
ATOM 661 N N . LYS A 1 85 ? -10.704 8.899 3.981 1.00 85.69 85 LYS A N 1
ATOM 662 C CA . LYS A 1 85 ? -11.351 7.801 3.249 1.00 85.69 85 LYS A CA 1
ATOM 663 C C . LYS A 1 85 ? -10.978 7.776 1.765 1.00 85.69 85 LYS A C 1
ATOM 665 O O . LYS A 1 85 ? -10.843 6.691 1.213 1.00 85.69 85 LYS A O 1
ATOM 670 N N . LYS A 1 86 ? -10.808 8.931 1.111 1.00 86.94 86 LYS A N 1
ATOM 671 C CA . LYS A 1 86 ? -10.525 8.973 -0.334 1.00 86.94 86 LYS A CA 1
ATOM 672 C C . LYS A 1 86 ? -9.101 8.509 -0.612 1.00 86.94 86 LYS A C 1
ATOM 674 O O . LYS A 1 86 ? -8.909 7.630 -1.448 1.00 86.94 86 LYS A O 1
ATOM 679 N N . GLN A 1 87 ? -8.122 9.049 0.117 1.00 83.38 87 GLN A N 1
ATOM 680 C CA . GLN A 1 87 ? -6.722 8.640 -0.049 1.00 83.38 87 GLN A CA 1
ATOM 681 C C . GLN A 1 87 ? -6.501 7.182 0.352 1.00 83.38 87 GLN A C 1
ATOM 683 O O . GLN A 1 87 ? -5.801 6.462 -0.354 1.00 83.38 87 GLN A O 1
ATOM 688 N N . THR A 1 88 ? -7.157 6.716 1.417 1.00 89.56 88 THR A N 1
ATOM 689 C CA . THR A 1 88 ? -7.037 5.319 1.859 1.00 89.56 88 THR A CA 1
ATOM 690 C C . THR A 1 88 ? -7.624 4.345 0.838 1.00 89.56 88 THR A C 1
ATOM 692 O O . THR A 1 88 ? -7.011 3.320 0.556 1.00 89.56 88 THR A O 1
ATOM 695 N N . LEU A 1 89 ? -8.763 4.682 0.220 1.00 90.06 89 LEU A N 1
ATOM 696 C CA . LEU A 1 89 ? -9.342 3.869 -0.854 1.00 90.06 89 LEU A CA 1
ATOM 697 C C . LEU A 1 89 ? -8.444 3.835 -2.093 1.00 90.06 89 LEU A C 1
ATOM 699 O O . LEU A 1 89 ? -8.208 2.758 -2.630 1.00 90.06 89 LEU A O 1
ATOM 703 N N . ILE A 1 90 ? -7.904 4.979 -2.526 1.00 90.50 90 ILE A N 1
ATOM 704 C CA . ILE A 1 90 ? -6.964 5.029 -3.659 1.00 90.50 90 ILE A CA 1
ATOM 705 C C . ILE A 1 90 ? -5.726 4.176 -3.365 1.00 90.50 90 ILE A C 1
ATOM 707 O O . ILE A 1 90 ? -5.346 3.352 -4.193 1.00 90.50 90 ILE A O 1
ATOM 711 N N . ALA A 1 91 ? -5.127 4.327 -2.181 1.00 90.38 91 ALA A N 1
ATOM 712 C CA . ALA A 1 91 ? -3.969 3.537 -1.777 1.00 90.38 91 ALA A CA 1
ATOM 713 C C . ALA A 1 91 ? -4.288 2.033 -1.774 1.00 90.38 91 ALA A C 1
ATOM 715 O O . ALA A 1 91 ? -3.508 1.241 -2.296 1.00 90.38 91 ALA A O 1
ATOM 716 N N . LEU A 1 92 ? -5.459 1.640 -1.262 1.00 91.81 92 LEU A N 1
ATOM 717 C CA . LEU A 1 92 ? -5.922 0.255 -1.287 1.00 91.81 92 LEU A CA 1
ATOM 718 C C . LEU A 1 92 ? -6.064 -0.275 -2.721 1.00 91.81 92 LEU A C 1
ATOM 720 O O . LEU A 1 92 ? -5.573 -1.363 -3.007 1.00 91.81 92 LEU A O 1
ATOM 724 N N . PHE A 1 93 ? -6.675 0.488 -3.634 1.00 92.00 93 PHE A N 1
ATOM 725 C CA . PHE A 1 93 ? -6.774 0.100 -5.045 1.00 92.00 93 PHE A CA 1
ATOM 726 C C . PHE A 1 93 ? -5.400 -0.068 -5.697 1.00 92.00 93 PHE A C 1
ATOM 728 O O . PHE A 1 93 ? -5.201 -1.021 -6.447 1.00 92.00 93 PHE A O 1
ATOM 735 N N . VAL A 1 94 ? -4.439 0.806 -5.381 1.00 90.88 94 VAL A N 1
ATOM 736 C CA . VAL A 1 94 ? -3.053 0.674 -5.852 1.00 90.88 94 VAL A CA 1
ATOM 737 C C . VAL A 1 94 ? -2.421 -0.615 -5.323 1.00 90.88 94 VAL A C 1
ATOM 739 O O . VAL A 1 94 ? -1.863 -1.378 -6.107 1.00 90.88 94 VAL A O 1
ATOM 742 N N . PHE A 1 95 ? -2.552 -0.914 -4.027 1.00 89.38 95 PHE A N 1
ATOM 743 C CA . PHE A 1 95 ? -2.038 -2.165 -3.457 1.00 89.38 95 PHE A CA 1
ATOM 744 C C . PHE A 1 95 ? -2.692 -3.404 -4.072 1.00 89.38 95 PHE A C 1
ATOM 746 O O . PHE A 1 95 ? -1.997 -4.374 -4.367 1.00 89.38 95 PHE A O 1
ATOM 753 N N . ILE A 1 96 ? -4.001 -3.363 -4.317 1.00 88.62 96 ILE A N 1
ATOM 754 C CA . ILE A 1 96 ? -4.735 -4.432 -5.001 1.00 88.62 96 ILE A CA 1
ATOM 755 C C . ILE A 1 96 ? -4.205 -4.615 -6.428 1.00 88.62 96 ILE A C 1
ATOM 757 O O . ILE A 1 96 ? -3.931 -5.740 -6.843 1.00 88.62 96 ILE A O 1
ATOM 761 N N . ALA A 1 97 ? -4.008 -3.524 -7.170 1.00 85.00 97 ALA A N 1
ATOM 762 C CA . ALA A 1 97 ? -3.455 -3.578 -8.518 1.00 85.00 97 ALA A CA 1
ATOM 763 C C . ALA A 1 97 ? -2.043 -4.181 -8.520 1.00 85.00 97 ALA A C 1
ATOM 765 O O . ALA A 1 97 ? -1.752 -5.040 -9.352 1.00 85.00 97 ALA A O 1
ATOM 766 N N . ILE A 1 98 ? -1.188 -3.793 -7.569 1.00 84.06 98 ILE A N 1
ATOM 767 C CA . ILE A 1 98 ? 0.152 -4.372 -7.399 1.00 84.06 98 ILE A CA 1
ATOM 768 C C . ILE A 1 98 ? 0.048 -5.870 -7.086 1.00 84.06 98 ILE A C 1
ATOM 770 O O . ILE A 1 98 ? 0.698 -6.681 -7.744 1.00 84.06 98 ILE A O 1
ATOM 774 N N . TYR A 1 99 ? -0.808 -6.259 -6.140 1.00 84.06 99 TYR A N 1
ATOM 775 C CA . TYR A 1 99 ? -1.011 -7.658 -5.769 1.00 84.06 99 TYR A CA 1
ATOM 776 C C . TYR A 1 99 ? -1.434 -8.515 -6.969 1.00 84.06 99 TYR A C 1
ATOM 778 O O . TYR A 1 99 ? -0.829 -9.555 -7.229 1.00 84.06 99 TYR A O 1
ATOM 786 N N . PHE A 1 100 ? -2.419 -8.066 -7.747 1.00 80.62 100 PHE A N 1
ATOM 787 C CA . PHE A 1 100 ? -2.877 -8.821 -8.912 1.00 80.62 100 PHE A CA 1
ATOM 788 C C . PHE A 1 100 ? -1.841 -8.879 -10.038 1.00 80.62 100 PHE A C 1
ATOM 790 O O . PHE A 1 100 ? -1.698 -9.920 -10.679 1.00 80.62 100 PHE A O 1
ATOM 797 N N . ASN A 1 101 ? -1.098 -7.794 -10.272 1.00 74.00 101 ASN A N 1
ATOM 798 C CA . ASN A 1 101 ? -0.103 -7.760 -11.344 1.00 74.00 101 ASN A CA 1
ATOM 799 C C . ASN A 1 101 ? 1.122 -8.628 -11.041 1.00 74.00 101 ASN A C 1
ATOM 801 O O . ASN A 1 101 ? 1.606 -9.297 -11.954 1.00 74.00 101 ASN A O 1
ATOM 805 N N . PHE A 1 102 ? 1.602 -8.626 -9.794 1.00 71.00 102 PHE A N 1
ATOM 806 C CA . PHE A 1 102 ? 2.865 -9.269 -9.417 1.00 71.00 102 PHE A CA 1
ATOM 807 C C . PHE A 1 102 ? 2.688 -10.607 -8.696 1.00 71.00 102 PHE A C 1
ATOM 809 O O . PHE A 1 102 ? 3.388 -11.560 -9.018 1.00 71.00 102 PHE A O 1
ATOM 816 N N . ILE A 1 103 ? 1.768 -10.695 -7.731 1.00 71.12 103 ILE A N 1
ATOM 817 C CA . ILE A 1 103 ? 1.645 -11.872 -6.856 1.00 71.12 103 ILE A CA 1
ATOM 818 C C . ILE A 1 103 ? 0.682 -12.891 -7.462 1.00 71.12 103 ILE A C 1
ATOM 820 O O . ILE A 1 103 ? 1.053 -14.042 -7.653 1.00 71.12 103 ILE A O 1
ATOM 824 N N . ALA A 1 104 ? -0.540 -12.477 -7.807 1.00 73.06 104 ALA A N 1
ATOM 825 C CA . ALA A 1 104 ? -1.563 -13.414 -8.279 1.00 73.06 104 ALA A CA 1
ATOM 826 C C . ALA A 1 104 ? -1.282 -13.970 -9.684 1.00 73.06 104 ALA A C 1
ATOM 828 O O . ALA A 1 104 ? -1.714 -15.068 -10.011 1.00 73.06 104 ALA A O 1
ATOM 829 N N . SER A 1 105 ? -0.591 -13.200 -10.528 1.00 65.62 105 SER A N 1
ATOM 830 C CA . SER A 1 105 ? -0.328 -13.580 -11.917 1.00 65.62 105 SER A CA 1
ATOM 831 C C . SER A 1 105 ? 1.067 -14.177 -12.138 1.00 65.62 105 SER A C 1
ATOM 833 O O . SER A 1 105 ? 1.401 -14.419 -13.296 1.00 65.62 105 SER A O 1
ATOM 835 N N . GLU A 1 106 ? 1.880 -14.341 -11.083 1.00 70.50 106 GLU A N 1
ATOM 836 C CA . GLU A 1 106 ? 3.284 -14.801 -11.151 1.00 70.50 106 GLU A CA 1
ATOM 837 C C . GLU A 1 106 ? 4.116 -14.090 -12.241 1.00 70.50 106 GLU A C 1
ATOM 839 O O . GLU A 1 106 ? 5.079 -14.625 -12.790 1.00 70.50 106 GLU A O 1
ATOM 844 N N . ASN A 1 107 ? 3.739 -12.860 -12.605 1.00 67.88 107 ASN A N 1
ATOM 845 C CA . ASN A 1 107 ? 4.415 -12.144 -13.674 1.00 67.88 107 ASN A CA 1
ATOM 846 C C . ASN A 1 107 ? 5.716 -11.560 -13.138 1.00 67.88 107 ASN A C 1
ATOM 848 O O . ASN A 1 107 ? 5.735 -10.838 -12.140 1.00 67.88 107 ASN A O 1
ATOM 852 N N . THR A 1 108 ? 6.797 -11.761 -13.882 1.00 79.69 108 THR A N 1
ATOM 853 C CA . THR A 1 108 ? 8.011 -10.970 -13.696 1.00 79.69 108 THR A CA 1
ATOM 854 C C . THR A 1 108 ? 7.739 -9.495 -14.007 1.00 79.69 108 THR A C 1
ATOM 856 O O . THR A 1 108 ? 6.816 -9.153 -14.754 1.00 79.69 108 THR A O 1
ATOM 859 N N . ILE A 1 109 ? 8.586 -8.606 -13.478 1.00 76.81 109 ILE A N 1
ATOM 860 C CA . ILE A 1 109 ? 8.528 -7.154 -13.736 1.00 76.81 109 ILE A CA 1
ATOM 861 C C . ILE A 1 109 ? 8.436 -6.862 -15.243 1.00 76.81 109 ILE A C 1
ATOM 863 O O . ILE A 1 109 ? 7.669 -6.001 -15.668 1.00 76.81 109 ILE A O 1
ATOM 867 N N . ILE A 1 110 ? 9.156 -7.640 -16.055 1.00 79.44 110 ILE A N 1
ATOM 868 C CA . ILE A 1 110 ? 9.180 -7.527 -17.517 1.00 79.44 110 ILE A CA 1
ATOM 869 C C . ILE A 1 110 ? 7.803 -7.835 -18.125 1.00 79.44 110 ILE A C 1
ATOM 871 O O . ILE A 1 110 ? 7.328 -7.094 -18.986 1.00 79.44 110 ILE A O 1
ATOM 875 N N . SER A 1 111 ? 7.132 -8.895 -17.666 1.00 82.19 111 SER A N 1
ATOM 876 C CA . SER A 1 111 ? 5.794 -9.2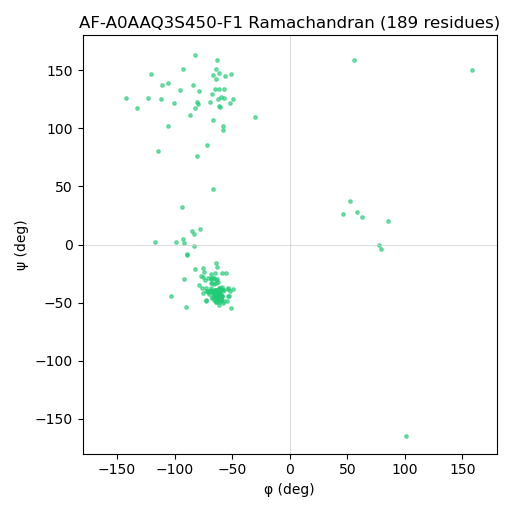69 -18.147 1.00 82.19 111 SER A CA 1
ATOM 877 C C . SER A 1 111 ? 4.745 -8.217 -17.766 1.00 82.19 111 SER A C 1
ATOM 879 O O . SER A 1 111 ? 3.943 -7.810 -18.610 1.00 82.19 111 SER A O 1
ATOM 881 N N . ALA A 1 112 ? 4.794 -7.696 -16.535 1.00 80.12 112 ALA A N 1
ATOM 882 C CA . ALA A 1 112 ? 3.909 -6.614 -16.100 1.00 80.12 112 ALA A CA 1
ATOM 883 C C . ALA A 1 112 ? 4.119 -5.329 -16.926 1.00 80.12 112 ALA A C 1
ATOM 885 O O . ALA A 1 112 ? 3.148 -4.740 -17.407 1.00 80.12 112 ALA A O 1
ATOM 886 N N . LEU A 1 113 ? 5.377 -4.936 -17.161 1.00 82.94 113 LEU A N 1
ATOM 887 C CA . LEU A 1 113 ? 5.726 -3.780 -17.993 1.00 82.94 113 LEU A CA 1
ATOM 888 C C . LEU A 1 113 ? 5.239 -3.951 -19.437 1.00 82.94 113 LEU A C 1
ATOM 890 O O . LEU A 1 113 ? 4.672 -3.025 -20.014 1.00 82.94 113 LEU A O 1
ATOM 894 N N . THR A 1 114 ? 5.407 -5.147 -20.001 1.00 86.50 114 THR A N 1
ATOM 895 C CA . THR A 1 114 ? 4.961 -5.461 -21.365 1.00 86.50 114 THR A CA 1
ATOM 896 C C . THR A 1 114 ? 3.442 -5.377 -21.481 1.00 86.50 114 THR A C 1
ATOM 898 O O . THR A 1 114 ? 2.935 -4.759 -22.414 1.00 86.50 114 THR A O 1
ATOM 901 N N . LYS A 1 115 ? 2.696 -5.936 -20.518 1.00 83.25 115 LYS A N 1
ATOM 902 C CA . LYS A 1 115 ? 1.227 -5.839 -20.483 1.00 83.25 115 LYS A CA 1
ATOM 903 C C . LYS A 1 115 ? 0.766 -4.390 -20.345 1.00 83.25 115 LYS A C 1
ATOM 905 O O . LYS A 1 115 ? -0.145 -3.980 -21.056 1.00 83.25 115 LYS A O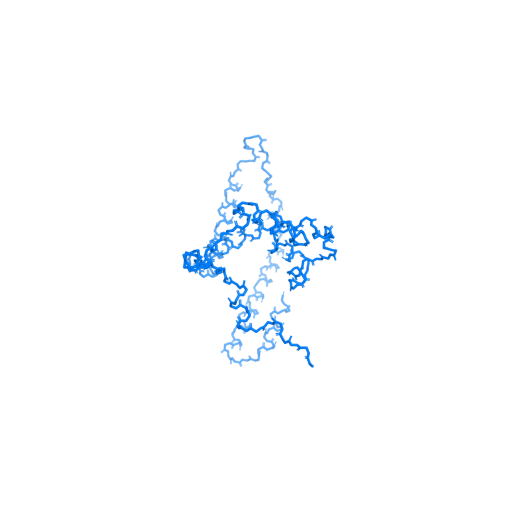 1
ATOM 910 N N . LEU A 1 116 ? 1.410 -3.603 -19.482 1.00 85.19 116 LEU A N 1
ATOM 911 C CA . LEU A 1 116 ? 1.106 -2.179 -19.329 1.00 85.19 116 LEU A CA 1
ATOM 912 C C . LEU A 1 116 ? 1.321 -1.415 -20.642 1.00 85.19 116 LEU A C 1
ATOM 914 O O . LEU A 1 116 ? 0.443 -0.663 -21.065 1.00 85.19 116 LEU A O 1
ATOM 918 N N . LEU A 1 117 ? 2.459 -1.642 -21.303 1.00 86.50 117 LEU A N 1
ATOM 919 C CA . LEU A 1 117 ? 2.776 -1.020 -22.587 1.00 86.50 117 LEU A CA 1
ATOM 920 C C . LEU A 1 117 ? 1.789 -1.452 -23.681 1.00 86.50 117 LEU A C 1
ATOM 922 O O . LEU A 1 117 ? 1.354 -0.624 -24.479 1.00 86.50 117 LEU A O 1
ATOM 926 N N . LEU A 1 118 ? 1.385 -2.725 -23.683 1.00 89.25 118 LEU A N 1
ATOM 927 C CA . LEU A 1 118 ? 0.373 -3.258 -24.590 1.00 89.25 118 LEU A CA 1
ATOM 928 C C . LEU A 1 118 ? -0.979 -2.566 -24.384 1.00 89.25 118 LEU A C 1
ATOM 930 O O . LEU A 1 118 ? -1.567 -2.088 -25.351 1.00 89.25 118 LEU A O 1
ATOM 934 N N . PHE A 1 119 ? -1.457 -2.451 -23.141 1.00 86.69 119 PHE A N 1
ATOM 935 C CA . PHE A 1 119 ? -2.701 -1.737 -22.842 1.00 86.69 119 PHE A CA 1
ATOM 936 C C . PHE A 1 119 ? -2.625 -0.261 -23.236 1.00 86.69 119 PHE A C 1
ATOM 938 O O . PHE A 1 119 ? -3.575 0.256 -23.823 1.00 86.69 119 PHE A O 1
ATOM 945 N N . ALA A 1 120 ? -1.497 0.406 -22.974 1.00 88.69 120 ALA A N 1
ATOM 946 C CA . ALA A 1 120 ? -1.281 1.787 -23.397 1.00 88.69 120 ALA A CA 1
ATOM 947 C C . ALA A 1 120 ? -1.318 1.923 -24.928 1.00 88.69 120 ALA A C 1
ATOM 949 O O . ALA A 1 120 ? -1.964 2.829 -25.449 1.00 88.69 120 ALA A O 1
ATOM 950 N N . SER A 1 121 ? -0.687 1.000 -25.657 1.00 89.94 121 SER A N 1
ATOM 951 C CA . SER A 1 121 ? -0.702 0.973 -27.122 1.00 89.94 121 SER A CA 1
ATOM 952 C C . SER A 1 121 ? -2.110 0.744 -27.680 1.00 89.94 121 SER A C 1
ATOM 954 O O . SER A 1 121 ? -2.550 1.503 -28.542 1.00 89.94 121 SER A O 1
ATOM 956 N N . ILE A 1 122 ? -2.855 -0.229 -27.142 1.00 91.88 122 ILE A N 1
ATOM 957 C CA . ILE A 1 122 ? -4.254 -0.489 -27.517 1.00 91.88 122 ILE A CA 1
ATOM 958 C C . ILE A 1 122 ? -5.116 0.747 -27.247 1.00 91.88 122 ILE A C 1
ATOM 960 O O . ILE A 1 122 ? -5.900 1.152 -28.103 1.00 91.88 122 ILE A O 1
ATOM 964 N N . PHE A 1 123 ? -4.951 1.381 -26.085 1.00 88.31 123 PHE A N 1
ATOM 965 C CA . PHE A 1 123 ? -5.672 2.601 -25.735 1.00 88.31 123 PHE A CA 1
ATOM 966 C C . PHE A 1 123 ? -5.383 3.737 -26.724 1.00 88.31 123 PHE A C 1
ATOM 968 O O . PHE A 1 123 ? -6.316 4.350 -27.243 1.00 88.31 123 PHE A O 1
ATOM 975 N N . LEU A 1 124 ? -4.108 3.984 -27.038 1.00 87.62 124 LEU A N 1
ATOM 976 C CA . LEU A 1 124 ? -3.702 4.992 -28.021 1.00 87.62 124 LEU A CA 1
ATOM 977 C C . LEU A 1 124 ? -4.245 4.678 -29.420 1.00 87.62 124 LEU A C 1
ATOM 979 O O . LEU A 1 124 ? -4.677 5.588 -3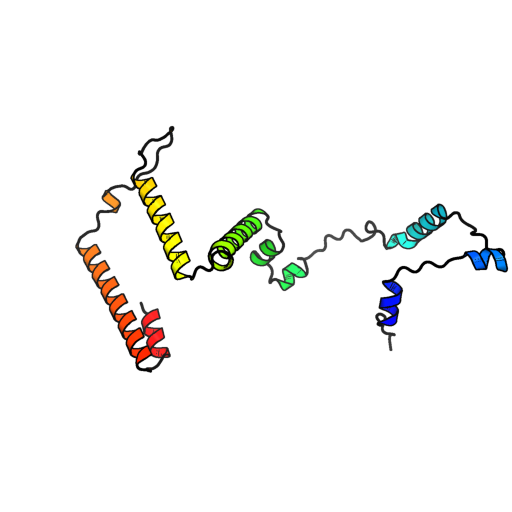0.126 1.00 87.62 124 LEU A O 1
ATOM 983 N N . PHE A 1 125 ? -4.269 3.404 -29.809 1.00 87.06 125 PHE A N 1
ATOM 984 C CA . PHE A 1 125 ? -4.808 2.957 -31.090 1.00 87.06 125 PHE A CA 1
ATOM 985 C C . PHE A 1 125 ? -6.318 3.205 -31.190 1.00 87.06 125 PHE A C 1
ATOM 987 O O . PHE A 1 125 ? -6.783 3.811 -32.158 1.00 87.06 125 PHE A O 1
ATOM 994 N N . ILE A 1 126 ? -7.075 2.822 -30.158 1.00 86.81 126 ILE A N 1
ATOM 995 C CA . ILE A 1 126 ? -8.515 3.095 -30.063 1.00 86.81 126 ILE A CA 1
ATOM 996 C C . ILE A 1 126 ? -8.765 4.608 -30.104 1.00 86.81 126 ILE A C 1
ATOM 998 O O . ILE A 1 126 ? -9.603 5.067 -30.879 1.00 86.81 126 ILE A O 1
ATOM 1002 N N . HIS A 1 127 ? -8.007 5.391 -29.329 1.00 81.69 127 HIS A N 1
ATOM 1003 C CA . HIS A 1 127 ? -8.116 6.851 -29.310 1.00 81.69 127 HIS A CA 1
ATOM 1004 C C . HIS A 1 127 ? -7.801 7.482 -30.679 1.00 81.69 127 HIS A C 1
ATOM 1006 O O . HIS A 1 127 ? -8.455 8.440 -31.089 1.00 81.69 127 HIS A O 1
ATOM 1012 N N . GLY A 1 128 ? -6.828 6.939 -31.417 1.00 78.31 128 GLY A N 1
ATOM 1013 C CA . GLY A 1 128 ? -6.474 7.395 -32.763 1.00 78.31 128 GLY A CA 1
ATOM 1014 C C . GLY A 1 128 ? -7.572 7.140 -33.801 1.00 78.31 128 GLY A C 1
ATOM 1015 O O . GLY A 1 128 ? -7.853 8.014 -34.630 1.00 78.31 128 GLY A O 1
ATOM 1016 N N . ILE A 1 129 ? -8.222 5.972 -33.731 1.00 82.50 129 ILE A N 1
ATOM 1017 C CA . ILE A 1 129 ? -9.319 5.581 -34.633 1.00 82.50 129 ILE A CA 1
ATOM 1018 C C . ILE A 1 129 ? -10.615 6.332 -34.311 1.00 82.50 129 ILE A C 1
ATOM 1020 O O . ILE A 1 129 ? -11.409 6.601 -35.216 1.00 82.50 129 ILE A O 1
ATOM 1024 N N . LEU A 1 130 ? -10.834 6.699 -33.045 1.00 79.50 130 LEU A N 1
ATOM 1025 C CA . LEU A 1 130 ? -12.091 7.294 -32.600 1.00 79.50 130 LEU A CA 1
ATOM 1026 C C . LEU A 1 130 ? -12.423 8.580 -33.392 1.00 79.50 130 LEU A C 1
ATOM 1028 O O . LEU A 1 130 ? -11.547 9.431 -33.591 1.00 79.50 130 LEU A O 1
ATOM 1032 N N . PRO A 1 131 ? -13.664 8.766 -33.882 1.00 76.06 131 PRO A N 1
ATOM 1033 C CA . PRO A 1 131 ? -14.062 9.989 -34.577 1.00 76.06 131 PRO A CA 1
ATOM 1034 C C . PRO A 1 131 ? -13.949 11.215 -33.659 1.00 76.06 131 PRO A C 1
ATOM 1036 O O . PRO A 1 131 ? -14.197 11.124 -32.463 1.00 76.06 131 PRO A O 1
ATOM 1039 N N . ALA A 1 132 ? -13.633 12.393 -34.214 1.00 70.88 132 ALA A N 1
ATOM 1040 C CA . ALA A 1 132 ? -13.497 13.633 -33.427 1.00 70.88 132 ALA A CA 1
ATOM 1041 C C . ALA A 1 132 ? -14.815 14.085 -32.760 1.00 70.88 132 ALA A C 1
ATOM 1043 O O . ALA A 1 132 ? -14.811 14.922 -31.859 1.00 70.88 132 ALA A O 1
ATOM 1044 N N . LYS A 1 133 ? -15.947 13.538 -33.217 1.00 69.81 133 LYS A N 1
ATOM 1045 C CA . LYS A 1 133 ? -17.280 13.769 -32.666 1.00 69.81 133 LYS A CA 1
ATOM 1046 C C . LYS A 1 133 ? -17.963 12.421 -32.490 1.0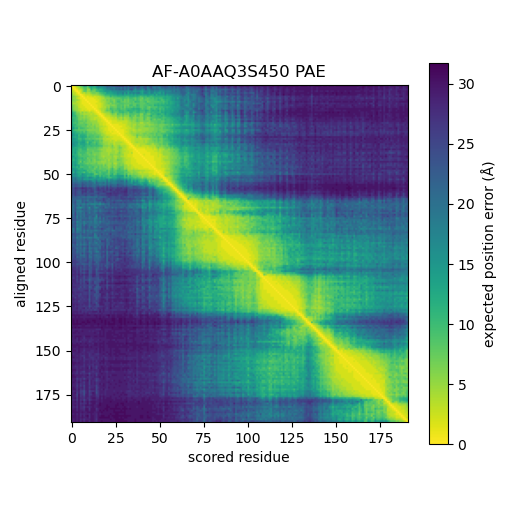0 69.81 133 LYS A C 1
ATOM 1048 O O . LYS A 1 133 ? -18.193 11.718 -33.472 1.00 69.81 133 LYS A O 1
ATOM 1053 N N . MET A 1 134 ? -18.293 12.075 -31.255 1.00 63.47 134 MET A N 1
ATOM 1054 C CA . MET A 1 134 ? -19.038 10.861 -30.931 1.00 63.47 134 MET A CA 1
ATOM 1055 C C . MET A 1 134 ? -19.990 11.195 -29.781 1.00 63.47 134 MET A C 1
ATOM 1057 O O . MET A 1 134 ? -19.564 11.759 -28.777 1.00 63.47 134 MET A O 1
ATOM 1061 N N . LEU A 1 135 ? -21.289 10.918 -29.955 1.00 60.00 135 LEU A N 1
ATOM 1062 C CA . LEU A 1 135 ? -22.319 11.119 -28.919 1.00 60.00 135 LEU A CA 1
ATOM 1063 C C . LEU A 1 135 ? -22.344 12.534 -28.289 1.00 60.00 135 LEU A C 1
ATOM 1065 O O . LEU A 1 135 ? -22.559 12.684 -27.094 1.00 60.00 135 LEU A O 1
ATOM 1069 N N . GLY A 1 136 ? -22.110 13.587 -29.082 1.00 68.25 136 GLY A N 1
ATOM 1070 C CA . GLY A 1 136 ? -22.166 14.980 -28.607 1.00 68.25 136 GLY A CA 1
ATOM 1071 C C . GLY A 1 136 ? -20.932 15.463 -27.832 1.00 68.25 136 GLY A C 1
ATOM 1072 O O . GLY A 1 136 ? -20.845 16.652 -27.535 1.00 68.25 136 GLY A O 1
ATOM 1073 N N . TYR A 1 137 ? -19.952 14.593 -27.577 1.00 67.50 137 TYR A N 1
ATOM 1074 C CA . TYR A 1 137 ? -18.664 14.968 -26.995 1.00 67.50 137 TYR A CA 1
ATOM 1075 C C . TYR A 1 137 ? -17.617 15.185 -28.097 1.00 67.50 137 TYR A C 1
ATOM 107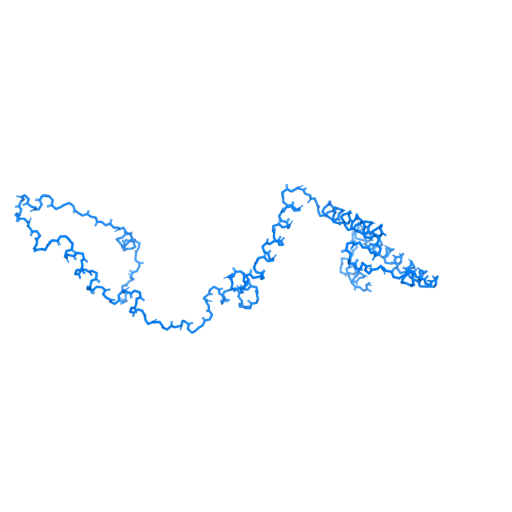7 O O . TYR A 1 137 ? -17.481 14.382 -29.027 1.00 67.50 137 TYR A O 1
ATOM 1085 N N . THR A 1 138 ? -16.872 16.288 -28.003 1.00 70.94 138 THR A N 1
ATOM 1086 C CA . THR A 1 138 ? -15.709 16.567 -28.854 1.00 70.94 138 THR A CA 1
ATOM 1087 C C . THR A 1 138 ? -14.472 15.933 -28.236 1.00 70.94 138 THR A C 1
ATOM 1089 O O . THR A 1 138 ? -14.011 16.377 -27.186 1.00 70.94 138 THR A O 1
ATOM 1092 N N . VAL A 1 139 ? -13.938 14.899 -28.882 1.00 69.31 139 VAL A N 1
ATOM 1093 C CA . VAL A 1 139 ? -12.668 14.280 -28.484 1.00 69.31 139 VAL A CA 1
ATOM 1094 C C . VAL A 1 139 ? -11.540 15.125 -29.069 1.00 69.31 139 VAL A C 1
ATOM 1096 O O . VAL A 1 139 ? -11.440 15.268 -30.290 1.00 69.31 139 VAL A O 1
ATOM 1099 N N . GLU A 1 140 ? -10.711 15.712 -28.205 1.00 70.56 140 GLU A N 1
ATOM 1100 C CA . GLU A 1 140 ? -9.562 16.519 -28.615 1.00 70.56 140 GLU A CA 1
ATOM 1101 C C . GLU A 1 140 ? -8.527 15.623 -29.311 1.00 70.56 140 GLU A C 1
ATOM 1103 O O . GLU A 1 140 ? -7.870 14.783 -28.695 1.00 70.56 140 GLU A O 1
ATOM 1108 N N . LYS A 1 141 ? -8.415 15.757 -30.636 1.00 72.44 141 LYS A N 1
ATOM 1109 C CA . LYS A 1 141 ? -7.409 15.035 -31.417 1.00 72.44 141 LYS A CA 1
ATOM 1110 C C . LYS A 1 141 ? -6.089 15.788 -31.375 1.00 72.44 141 LYS A C 1
ATOM 1112 O O . LYS A 1 141 ? -6.062 16.999 -31.574 1.00 72.44 141 LYS A O 1
ATOM 1117 N N . MET A 1 142 ? -4.991 15.051 -31.204 1.00 72.19 142 MET A N 1
ATOM 1118 C CA . MET A 1 142 ? -3.652 15.631 -31.276 1.00 72.19 142 MET A CA 1
ATOM 1119 C C . MET A 1 142 ? -3.440 16.318 -32.641 1.00 72.19 142 MET A C 1
ATOM 1121 O O . MET A 1 142 ? -3.638 15.677 -33.681 1.00 72.19 142 MET A O 1
ATOM 1125 N N . PRO A 1 143 ? -3.045 17.605 -32.673 1.00 75.50 143 PRO A N 1
ATOM 1126 C CA . PRO A 1 143 ? -2.782 18.318 -33.917 1.00 75.50 143 PRO A CA 1
ATOM 1127 C C . PRO A 1 143 ? -1.597 17.700 -34.665 1.00 75.50 143 PRO A C 1
ATOM 1129 O O . PRO A 1 143 ? -0.581 17.357 -34.064 1.00 75.50 143 PRO A O 1
ATOM 1132 N N . LYS A 1 144 ? -1.664 17.636 -36.001 1.00 68.25 144 LYS A N 1
ATOM 1133 C CA . LYS A 1 144 ? -0.560 17.112 -36.834 1.00 68.25 144 LYS A CA 1
ATOM 1134 C C . LYS A 1 144 ? 0.755 17.886 -36.658 1.00 68.25 144 LYS A C 1
ATOM 1136 O O . LYS A 1 144 ? 1.824 17.323 -36.857 1.00 68.25 144 LYS A O 1
ATOM 1141 N N . SER A 1 145 ? 0.685 19.151 -36.246 1.00 73.12 145 SER A N 1
ATOM 1142 C CA . SER A 1 145 ? 1.856 19.988 -35.967 1.00 73.12 145 SER A CA 1
ATOM 1143 C C . SER A 1 145 ? 2.697 19.491 -34.787 1.00 73.12 145 SER A C 1
ATOM 1145 O O . SER A 1 145 ? 3.898 19.744 -34.769 1.00 73.12 145 SER A O 1
ATOM 1147 N N . TRP A 1 146 ? 2.117 18.742 -33.842 1.00 68.50 146 TRP A N 1
ATOM 1148 C CA . TRP A 1 146 ? 2.861 18.151 -32.720 1.00 68.50 146 TRP A CA 1
ATOM 1149 C C . TRP A 1 146 ? 3.818 17.045 -33.171 1.00 68.50 146 TRP A C 1
ATOM 1151 O O . TRP A 1 146 ? 4.836 16.807 -32.530 1.00 68.50 146 TRP A O 1
ATOM 1161 N N . PHE A 1 147 ? 3.518 16.402 -34.300 1.00 68.38 147 PHE A N 1
ATOM 1162 C CA . PHE A 1 147 ? 4.342 15.343 -34.879 1.00 68.38 147 PHE A CA 1
ATOM 1163 C C . PHE A 1 147 ? 5.373 15.873 -35.885 1.00 68.38 147 PHE A C 1
ATOM 1165 O O . PHE A 1 147 ? 6.135 15.092 -36.449 1.00 68.38 147 PHE A O 1
ATOM 1172 N N . HIS A 1 148 ? 5.434 17.193 -36.104 1.00 72.88 148 HIS A N 1
ATOM 1173 C CA . HIS A 1 148 ? 6.426 17.816 -36.978 1.00 72.88 148 HIS A CA 1
ATOM 1174 C C . HIS A 1 148 ? 7.762 17.964 -36.233 1.00 72.88 148 HIS A C 1
ATOM 1176 O O . HIS A 1 148 ? 8.143 19.034 -35.745 1.00 72.88 148 HIS A O 1
ATOM 1182 N N . LEU A 1 149 ? 8.478 16.850 -36.098 1.00 73.56 149 LEU A N 1
ATOM 1183 C CA . LEU A 1 149 ? 9.834 16.844 -35.570 1.00 73.56 149 LEU A CA 1
ATOM 1184 C C . LEU A 1 149 ? 10.790 17.253 -36.699 1.00 73.56 149 LEU A C 1
ATOM 1186 O O . LEU A 1 149 ? 10.786 16.646 -37.764 1.00 73.56 149 LEU A O 1
ATOM 1190 N N . SER A 1 150 ? 11.577 18.313 -36.496 1.00 85.00 150 SER A N 1
ATOM 1191 C CA . SER A 1 150 ? 12.582 18.718 -37.484 1.00 85.00 150 SER A CA 1
ATOM 1192 C C . SER A 1 150 ? 13.670 17.652 -37.589 1.00 85.00 150 SER A C 1
ATOM 1194 O O . SER A 1 150 ? 14.023 17.036 -36.579 1.00 85.00 150 SER A O 1
ATOM 1196 N N . GLU A 1 151 ? 14.219 17.464 -38.789 1.00 85.31 151 GLU A N 1
ATOM 1197 C CA . GLU A 1 151 ? 15.269 16.475 -39.052 1.00 85.31 151 GLU A CA 1
ATOM 1198 C C . GLU A 1 151 ? 16.443 16.647 -38.078 1.00 85.31 151 GLU A C 1
ATOM 1200 O O . GLU A 1 151 ? 16.819 15.693 -37.402 1.00 85.31 151 GLU A O 1
ATOM 1205 N N . ASP A 1 152 ? 16.876 17.888 -37.839 1.00 86.94 152 ASP A N 1
ATOM 1206 C CA . ASP A 1 152 ? 17.920 18.215 -36.860 1.00 86.94 152 ASP A CA 1
ATOM 1207 C C . ASP A 1 152 ? 17.597 17.756 -35.430 1.00 86.94 152 ASP A C 1
ATOM 1209 O O . ASP A 1 152 ? 18.479 17.294 -34.704 1.00 86.94 152 ASP A O 1
ATOM 1213 N N . ARG A 1 153 ? 16.334 17.883 -34.989 1.00 83.88 153 ARG A N 1
ATOM 1214 C CA . ARG A 1 153 ? 15.915 17.438 -33.648 1.00 83.88 153 ARG A CA 1
ATOM 1215 C C . ARG A 1 153 ? 15.845 15.921 -33.571 1.00 83.88 153 ARG A C 1
ATOM 1217 O O . ARG A 1 153 ? 16.277 15.356 -32.571 1.00 83.88 153 ARG A O 1
ATOM 1224 N N . SER A 1 154 ? 15.347 15.275 -34.622 1.00 86.00 154 SER A N 1
ATOM 1225 C CA . SER A 1 154 ? 15.307 13.814 -34.707 1.00 86.00 154 SER A CA 1
ATOM 1226 C C . SER A 1 154 ? 16.714 13.210 -34.726 1.00 86.00 154 SER A C 1
ATOM 1228 O O . SER A 1 154 ? 16.982 12.263 -33.991 1.00 86.00 154 SER A O 1
ATOM 1230 N N . HIS A 1 155 ? 17.639 13.823 -35.469 1.00 90.69 155 HIS A N 1
ATOM 1231 C CA . HIS A 1 155 ? 19.025 13.390 -35.572 1.00 90.69 155 HIS A CA 1
ATOM 1232 C C . HIS A 1 155 ? 19.767 13.571 -34.245 1.00 90.69 155 HIS A C 1
ATOM 1234 O O . HIS A 1 155 ? 20.403 12.637 -33.765 1.00 90.69 155 HIS A O 1
ATOM 1240 N N . LYS A 1 156 ? 19.616 14.729 -33.585 1.00 90.19 156 LYS A N 1
ATOM 1241 C CA . LYS A 1 156 ? 20.179 14.958 -32.242 1.00 90.19 156 LYS A CA 1
ATOM 1242 C C . LYS A 1 156 ? 19.628 13.981 -31.206 1.00 90.19 156 LYS A C 1
ATOM 1244 O O . LYS A 1 156 ? 20.391 13.477 -30.387 1.00 90.19 156 LYS A O 1
ATOM 1249 N N . PHE A 1 157 ? 18.327 13.693 -31.248 1.00 88.44 157 PHE A N 1
ATOM 1250 C CA . PHE A 1 157 ? 17.714 12.707 -30.360 1.00 88.44 157 PHE A CA 1
ATOM 1251 C C . PHE A 1 157 ? 18.259 11.298 -30.623 1.00 88.44 157 PHE A C 1
ATOM 1253 O O . PHE A 1 157 ? 18.658 10.616 -29.684 1.00 88.44 157 PHE A O 1
ATOM 1260 N N . ALA A 1 158 ? 18.356 10.887 -31.889 1.00 90.75 158 ALA A N 1
ATOM 1261 C CA . ALA A 1 158 ? 18.916 9.592 -32.266 1.00 90.75 158 ALA A CA 1
ATOM 1262 C C . ALA A 1 158 ? 20.384 9.451 -31.831 1.00 90.75 158 ALA A C 1
ATOM 1264 O O . ALA A 1 158 ? 20.751 8.426 -31.260 1.00 90.75 158 ALA A O 1
ATOM 1265 N N . LEU A 1 159 ? 21.205 10.488 -32.030 1.00 92.12 159 LEU A N 1
ATOM 1266 C CA . LEU A 1 159 ? 22.591 10.517 -31.555 1.00 92.12 159 LEU A CA 1
ATOM 1267 C C . LEU A 1 159 ? 22.676 10.445 -30.028 1.00 92.12 159 LEU A C 1
ATOM 1269 O O . LEU A 1 159 ? 23.517 9.720 -29.503 1.00 92.12 159 LEU A O 1
ATOM 1273 N N . SER A 1 160 ? 21.792 11.150 -29.316 1.00 90.62 160 SER A N 1
ATOM 1274 C CA . SER A 1 160 ? 21.716 11.089 -27.855 1.00 90.62 160 SER A CA 1
ATOM 1275 C C . SER A 1 160 ? 21.389 9.672 -27.386 1.00 90.62 160 SER A C 1
ATOM 1277 O O . SER A 1 160 ? 22.178 9.100 -26.641 1.00 90.62 160 SER A O 1
ATOM 1279 N N . VAL A 1 161 ? 20.327 9.054 -27.910 1.00 90.50 161 VAL A N 1
ATOM 1280 C CA . VAL A 1 161 ? 19.945 7.674 -27.569 1.00 90.50 161 VAL A CA 1
ATOM 1281 C C . VAL A 1 161 ? 21.065 6.685 -27.894 1.00 90.50 161 VAL A C 1
ATOM 1283 O O . VAL A 1 161 ? 21.388 5.832 -27.067 1.00 90.50 161 VAL A O 1
ATOM 1286 N N . ALA A 1 162 ? 21.697 6.813 -29.064 1.00 91.75 162 ALA A N 1
ATOM 1287 C CA . ALA A 1 162 ? 22.821 5.965 -29.452 1.00 91.75 162 ALA A CA 1
ATOM 1288 C C . ALA A 1 162 ? 24.012 6.130 -28.495 1.00 91.75 162 ALA A C 1
ATOM 1290 O O . ALA A 1 162 ? 24.620 5.140 -28.087 1.00 91.75 162 ALA A O 1
ATOM 1291 N N . SER A 1 163 ? 24.324 7.364 -28.089 1.00 91.38 163 SER A N 1
ATOM 1292 C CA . SER A 1 163 ? 25.391 7.636 -27.124 1.00 91.38 163 SER A CA 1
ATOM 1293 C C . SER A 1 163 ? 25.081 7.050 -25.743 1.00 91.38 163 SER A C 1
ATOM 1295 O O . SER A 1 163 ? 25.930 6.359 -25.179 1.00 91.38 163 SER A O 1
ATOM 1297 N N . SER A 1 164 ? 23.852 7.219 -25.244 1.00 87.50 164 SER A N 1
ATOM 1298 C CA . SER A 1 164 ? 23.391 6.652 -23.974 1.00 87.50 164 SER A CA 1
ATOM 1299 C C . SER A 1 164 ? 23.479 5.129 -23.982 1.00 87.50 164 SER A C 1
ATOM 1301 O O . SER A 1 164 ? 23.982 4.528 -23.033 1.00 87.50 164 SER A O 1
ATOM 1303 N N . TRP A 1 165 ? 23.040 4.501 -25.076 1.00 89.88 165 TRP A N 1
ATOM 1304 C CA . TRP A 1 165 ? 23.107 3.054 -25.253 1.00 89.88 165 TRP A CA 1
ATOM 1305 C C . TRP A 1 165 ? 24.550 2.546 -25.263 1.00 89.88 165 TRP A C 1
ATOM 1307 O O . TRP A 1 165 ? 24.882 1.610 -24.538 1.00 89.88 165 TRP A O 1
ATOM 1317 N N . ASN A 1 166 ? 25.430 3.199 -26.027 1.00 91.31 166 ASN A N 1
ATOM 1318 C CA . ASN A 1 166 ? 26.842 2.830 -26.091 1.00 91.31 166 ASN A CA 1
ATOM 1319 C C . ASN A 1 166 ? 27.530 2.956 -24.724 1.00 91.31 166 ASN A C 1
ATOM 1321 O O . ASN A 1 166 ? 28.328 2.092 -24.362 1.00 91.31 166 ASN A O 1
ATOM 1325 N N . ILE A 1 167 ? 27.210 3.992 -23.941 1.00 87.31 167 ILE A N 1
ATOM 1326 C CA . ILE A 1 167 ? 27.729 4.144 -22.574 1.00 87.31 167 ILE A CA 1
ATOM 1327 C C . ILE A 1 167 ? 27.221 3.007 -21.683 1.00 87.31 167 ILE A C 1
ATOM 1329 O O . ILE A 1 167 ? 28.031 2.353 -21.028 1.00 87.31 167 ILE A O 1
ATOM 1333 N N . ALA A 1 168 ? 25.916 2.728 -21.695 1.00 85.06 168 ALA A N 1
ATOM 1334 C CA . ALA A 1 168 ? 25.324 1.666 -20.884 1.00 85.06 168 ALA A CA 1
ATOM 1335 C C . ALA A 1 168 ? 25.934 0.288 -21.197 1.00 85.06 168 ALA A C 1
ATOM 1337 O O . ALA A 1 168 ? 26.305 -0.445 -20.281 1.00 85.06 168 ALA A O 1
ATOM 1338 N N . VAL A 1 169 ? 26.108 -0.043 -22.481 1.00 85.62 169 VAL A N 1
ATOM 1339 C CA . VAL A 1 169 ? 26.733 -1.302 -22.919 1.00 85.62 169 VAL A CA 1
ATOM 1340 C C . VAL A 1 169 ? 28.199 -1.374 -22.497 1.00 85.62 169 VAL A C 1
ATOM 1342 O O . VAL A 1 169 ? 28.637 -2.411 -22.002 1.00 85.62 169 VAL A O 1
ATOM 1345 N N . ASN A 1 170 ? 28.957 -0.284 -22.642 1.00 84.50 170 ASN A N 1
ATOM 1346 C CA . ASN A 1 170 ? 30.356 -0.246 -22.213 1.00 84.50 170 ASN A CA 1
ATOM 1347 C C . ASN A 1 170 ? 30.498 -0.421 -20.697 1.00 84.50 170 ASN A C 1
ATOM 1349 O O . ASN A 1 170 ? 31.402 -1.129 -20.261 1.00 84.50 170 ASN A O 1
ATOM 1353 N N . VAL A 1 171 ? 29.597 0.171 -19.906 1.00 83.25 171 VAL A N 1
ATOM 1354 C CA . VAL A 1 171 ? 29.567 -0.024 -18.450 1.00 83.25 171 VAL A CA 1
ATOM 1355 C C . VAL A 1 171 ? 29.222 -1.470 -18.095 1.00 83.25 171 VAL A C 1
ATOM 1357 O O . VAL A 1 171 ? 29.874 -2.069 -17.242 1.00 83.25 171 VAL A O 1
ATOM 1360 N N . LEU A 1 172 ? 28.238 -2.066 -18.773 1.00 82.38 172 LEU A N 1
ATOM 1361 C CA . LEU A 1 172 ? 27.878 -3.468 -18.559 1.00 82.38 172 LEU A CA 1
ATOM 1362 C C . LEU A 1 172 ? 29.052 -4.403 -18.888 1.00 82.38 172 LEU A C 1
ATOM 1364 O O . LEU A 1 172 ? 29.314 -5.357 -18.157 1.00 82.38 172 LEU A O 1
ATOM 1368 N N . LYS A 1 173 ? 29.786 -4.100 -19.965 1.00 84.38 173 LYS A N 1
ATOM 1369 C CA . LYS A 1 173 ? 30.982 -4.839 -20.372 1.00 84.38 173 LYS A CA 1
ATOM 1370 C C . LYS A 1 173 ? 32.112 -4.698 -19.351 1.00 84.38 173 LYS A C 1
ATOM 1372 O O . LYS A 1 173 ? 32.666 -5.712 -18.941 1.00 84.38 173 LYS A O 1
ATOM 1377 N N . SER A 1 174 ? 32.414 -3.483 -18.886 1.00 82.12 174 SER A N 1
ATOM 1378 C CA . SER A 1 174 ? 33.449 -3.281 -17.862 1.00 82.12 174 SER A CA 1
ATOM 1379 C C . SER A 1 174 ? 33.093 -3.947 -16.533 1.00 82.12 174 SER A C 1
ATOM 1381 O O . SER A 1 174 ? 33.976 -4.445 -15.841 1.00 82.12 174 SER A O 1
ATOM 1383 N N . LEU A 1 175 ? 31.801 -3.993 -16.192 1.00 81.00 175 LEU A N 1
ATOM 1384 C CA . LEU A 1 175 ? 31.307 -4.698 -15.011 1.00 81.00 175 LEU A CA 1
ATOM 1385 C C . LEU A 1 175 ? 31.487 -6.219 -15.146 1.00 81.00 175 LEU A C 1
ATOM 1387 O O . LEU A 1 175 ? 31.897 -6.874 -14.192 1.00 81.00 175 LEU A O 1
ATOM 1391 N N . ALA A 1 176 ? 31.225 -6.774 -16.334 1.00 79.62 176 ALA A N 1
ATOM 1392 C CA . ALA A 1 176 ? 31.431 -8.193 -16.626 1.00 79.62 176 ALA A CA 1
ATOM 1393 C C . ALA A 1 176 ? 32.918 -8.600 -16.616 1.00 79.62 176 ALA A C 1
ATOM 1395 O O . ALA A 1 176 ? 33.236 -9.740 -16.286 1.00 79.62 176 ALA A O 1
ATOM 1396 N N . GLU A 1 177 ? 33.823 -7.673 -16.937 1.00 87.38 177 GLU A N 1
ATOM 1397 C CA . GLU A 1 177 ? 35.280 -7.865 -16.887 1.00 87.38 177 GLU A CA 1
ATOM 1398 C C . GLU A 1 177 ? 35.877 -7.644 -15.476 1.00 87.38 177 GLU A C 1
ATOM 1400 O O . GLU A 1 177 ? 37.073 -7.849 -15.281 1.00 87.38 177 GLU A O 1
ATOM 1405 N N . GLY A 1 178 ? 35.056 -7.284 -14.477 1.00 78.94 178 GLY A N 1
ATOM 1406 C CA . GLY A 1 178 ? 35.462 -7.184 -13.068 1.00 78.94 178 GLY A CA 1
ATOM 1407 C C . GLY A 1 178 ? 36.092 -5.849 -12.653 1.00 78.94 178 GLY A C 1
ATOM 1408 O O . GLY A 1 178 ? 36.795 -5.803 -11.646 1.00 78.94 178 GLY A O 1
ATOM 1409 N N . ASN A 1 179 ? 35.858 -4.774 -13.410 1.00 71.44 179 ASN A N 1
ATOM 1410 C CA . ASN A 1 179 ? 36.432 -3.450 -13.145 1.00 71.44 179 ASN A CA 1
ATOM 1411 C C . ASN A 1 179 ? 35.645 -2.656 -12.071 1.00 71.44 179 ASN A C 1
ATOM 1413 O O . ASN A 1 179 ? 34.490 -2.971 -11.778 1.00 71.44 179 ASN A O 1
ATOM 1417 N N . ASP A 1 180 ? 36.256 -1.605 -11.506 1.00 75.25 180 ASP A N 1
ATOM 1418 C CA . ASP A 1 180 ? 35.729 -0.837 -10.360 1.00 75.25 180 ASP A CA 1
ATOM 1419 C C . ASP A 1 180 ? 34.256 -0.389 -10.503 1.00 75.25 180 ASP A C 1
ATOM 1421 O O . ASP A 1 180 ? 33.853 0.308 -11.447 1.00 75.25 180 ASP A O 1
ATOM 1425 N N . TRP A 1 181 ? 33.447 -0.762 -9.506 1.00 65.50 181 TRP A N 1
ATOM 1426 C CA . TRP A 1 181 ? 32.001 -0.515 -9.449 1.00 65.50 181 TRP A CA 1
ATOM 1427 C C . TRP A 1 181 ? 31.653 0.971 -9.283 1.00 65.50 181 TRP A C 1
ATOM 1429 O O . TRP A 1 181 ? 30.726 1.465 -9.928 1.00 65.50 181 TRP A O 1
ATOM 1439 N N . ASP A 1 182 ? 32.422 1.706 -8.480 1.00 71.19 182 ASP A N 1
ATOM 1440 C CA . ASP A 1 182 ? 32.123 3.104 -8.140 1.00 71.19 182 ASP A CA 1
ATOM 1441 C C . ASP A 1 182 ? 32.282 4.040 -9.349 1.00 71.19 182 ASP A C 1
ATOM 1443 O O . ASP A 1 182 ? 31.437 4.901 -9.606 1.00 71.19 182 ASP A O 1
ATOM 1447 N N . ALA A 1 183 ? 33.318 3.818 -10.166 1.00 64.88 183 ALA A N 1
ATOM 1448 C CA . ALA A 1 183 ? 33.552 4.575 -11.398 1.00 64.88 183 ALA A CA 1
ATOM 1449 C C . ALA A 1 183 ? 32.498 4.278 -12.482 1.00 64.88 183 ALA A C 1
ATOM 1451 O O . ALA A 1 183 ? 32.178 5.136 -13.310 1.00 64.88 183 ALA A O 1
ATOM 1452 N N . SER A 1 184 ? 31.951 3.063 -12.471 1.00 63.09 184 SER A N 1
ATOM 1453 C CA . SER A 1 184 ? 30.928 2.599 -13.409 1.00 63.09 184 SER A CA 1
ATOM 1454 C C . SER A 1 184 ? 29.550 3.193 -13.091 1.00 63.09 184 SER A C 1
ATOM 1456 O O . SER A 1 184 ? 28.851 3.653 -13.995 1.00 63.09 184 SER A O 1
ATOM 1458 N N . ILE A 1 185 ? 29.186 3.268 -11.807 1.00 65.38 185 ILE A N 1
ATOM 1459 C CA . ILE A 1 185 ? 27.927 3.872 -11.340 1.00 65.38 185 ILE A CA 1
ATOM 1460 C C . ILE A 1 185 ? 27.922 5.391 -11.564 1.00 65.38 185 ILE A C 1
ATOM 1462 O O . ILE A 1 185 ? 26.919 5.943 -12.021 1.00 65.38 185 ILE A O 1
ATOM 1466 N N . LEU A 1 186 ? 29.049 6.070 -11.318 1.00 65.00 186 LEU A N 1
ATOM 1467 C CA . LEU A 1 186 ? 29.166 7.516 -11.536 1.00 65.00 186 LEU A CA 1
ATOM 1468 C C . LEU A 1 186 ? 28.918 7.904 -13.008 1.00 65.00 186 LEU A C 1
ATOM 1470 O O . LEU A 1 186 ? 28.266 8.910 -13.276 1.00 65.00 186 LEU A O 1
ATOM 1474 N N . LYS A 1 187 ? 29.382 7.077 -13.958 1.00 62.31 187 LYS A N 1
ATOM 1475 C CA . LYS A 1 187 ? 29.168 7.275 -15.405 1.00 62.31 187 LYS A CA 1
ATOM 1476 C C . LYS A 1 187 ? 27.713 7.098 -15.844 1.00 62.31 187 LYS A C 1
ATOM 1478 O O . LYS A 1 187 ? 27.308 7.700 -16.832 1.00 62.31 187 LYS A O 1
ATOM 1483 N N . ILE A 1 188 ? 26.939 6.274 -15.136 1.00 63.25 188 ILE A N 1
ATOM 1484 C CA . ILE A 1 188 ? 25.503 6.093 -15.398 1.00 63.25 188 ILE A CA 1
ATOM 1485 C C . ILE A 1 188 ? 24.705 7.286 -14.856 1.00 63.25 188 ILE A C 1
ATOM 1487 O O . ILE A 1 188 ? 23.747 7.711 -15.489 1.00 63.25 188 ILE A O 1
ATOM 1491 N N . LEU A 1 189 ? 25.097 7.834 -13.702 1.00 62.41 189 LEU A N 1
ATOM 1492 C CA . LEU A 1 189 ? 24.414 8.969 -13.067 1.00 62.41 189 LEU A CA 1
ATOM 1493 C C . LEU A 1 189 ? 24.681 10.319 -13.749 1.00 62.41 189 LEU A C 1
ATOM 1495 O O . LEU A 1 189 ? 23.913 11.255 -13.550 1.00 62.41 189 LEU A O 1
ATOM 1499 N N . SER A 1 190 ? 25.759 10.441 -14.528 1.00 62.94 190 SER A N 1
ATOM 1500 C CA . SER A 1 190 ? 26.086 11.653 -15.295 1.00 62.94 190 SER A CA 1
ATOM 1501 C C . SER A 1 190 ? 25.364 11.758 -16.650 1.00 62.94 190 SER A C 1
ATOM 1503 O O . SER A 1 190 ? 25.741 12.595 -17.470 1.00 62.94 190 SER A O 1
ATOM 1505 N N . LEU A 1 191 ? 24.404 10.867 -16.905 1.00 54.62 191 LEU A N 1
ATOM 1506 C CA . LEU A 1 191 ? 23.671 10.681 -18.159 1.00 54.62 191 LEU A CA 1
ATOM 1507 C C . LEU A 1 191 ? 22.244 11.225 -18.023 1.00 54.62 191 LEU A C 1
ATOM 1509 O O . LEU A 1 191 ? 21.782 11.879 -18.984 1.00 54.62 191 LEU A O 1
#

Sequence (191 aa):
MPVPQLTPSRIRLVTCSRTFDCSKAKDRLGYAPIVKMQDGLKRTIESYAHLKAENQPKTKREGPSKASKYLGSGRVADTLLWKDKKQTLIALFVFIAIYFNFIASENTIISALTKLLLFASIFLFIHGILPAKMLGYTVEKMPKSWFHLSEDRSHKFALSVASSWNIAVNVLKSLAEGNDWDASILKILSL

Secondary structure (DSSP, 8-state):
-PPPS--HHHHHHHHS------HHHHHHH----SS-HHHHHHHHHHHTGGGSTTTS------S--HHHHHTTSSHHHHHHTT-SHHHHHHHHHHHHHHIIIIIIT---HHHHHHHHHHHHHHHHHHHHHS-SEETTEE--PPPGGGG---HHHHHHHHHHHHHHHHHHHHHHHHHHTT--HHHHHHHHHT-

pLDDT: mean 80.48, std 10.04, range [52.47, 95.06]

Solvent-accessible surface area (backbone atoms only — not comparable to full-atom values): 11631 Å² total; per-residue (Å²): 131,86,77,80,84,82,40,74,68,51,52,58,57,74,73,48,92,82,84,80,86,57,65,66,45,30,75,77,68,67,56,70,78,94,57,56,71,70,58,48,51,50,53,53,57,58,75,45,47,80,72,36,79,82,63,44,73,84,62,69,72,88,62,80,53,71,67,33,60,74,52,69,48,56,71,66,23,36,32,77,67,57,70,39,64,68,60,28,50,53,51,50,52,52,52,50,52,49,41,49,47,44,64,75,58,70,34,53,74,66,53,45,52,50,51,50,51,49,52,51,49,52,50,51,49,52,61,68,68,50,63,58,66,55,96,92,44,74,52,87,70,84,60,73,71,80,73,66,70,49,68,71,56,52,50,53,49,51,51,48,52,52,50,53,49,52,50,53,52,52,42,54,50,41,52,75,75,69,48,69,63,69,68,44,51,53,61,62,73,76,108

Organism: Vigna mungo (NCBI:txid3915)

Mean predicted aligned error: 18.03 Å

InterPro domains:
  IPR003388 Reticulon [PF02453] (76-190)
  IPR003388 Reticulon [PS50845] (76-191)
  IPR045064 Reticulon-like [PTHR10994] (66-183)